Protein AF-0000000080761855 (afdb_homodimer)

Nearest PDB structures (foldseek):
  1qw2-assembly1_A  TM=8.784E-01  e=1.234E-08  Thermoplasma acidophilum
  4nlg-assembly1_A  TM=8.828E-01  e=1.316E+00  Sulfolobus acidocaldarius
  4f4x-assembly1_A  TM=8.772E-01  e=1.722E+00  Sulfolobus acidocaldarius DSM 639
  4z7r-assembly1_B  TM=6.201E-01  e=3.859E+00  Methylorubrum extorquens AM1
  6qrq-assembly1_A  TM=2.104E-01  e=7.558E+00  Thermotoga maritima

Foldseek 3Di:
DVVVVCVVPVLDDDLVQFDWDWDDDVAIWTWTAAPQAIETEPVDDLVVCQVVVGWYFYFYDDRGPVVQQAGFTQDTHPNVVVQPDDTRDGSVVSSSSRD/DVVVVCVVPVLFDDLVQFDWDWDDDVAIWTWTAAPQAIETEPVDDLVVCQVVVGWYFYFYDDRGPVVQQAGFTPDTHPNVVVQPDDTGDGSVVSSSSRD

pLDDT: mean 92.61, std 15.91, range [43.72, 99.0]

InterPro domains:
  IPR014931 Protein of unknown function DUF1805 [PF08827] (40-96)
  IPR036493 Hypothetical protein YunC superfamily [G3DSA:3.30.1980.10] (3-98)
  IPR036493 Hypothetical protein YunC superfamily [SSF102891] (15-96)

Secondary structure (DSSP, 8-state):
-HHHHHHHHS----GGGSEEEEE-SSS-EEEEE-SS-EEE-TTB-HHHHHHTT--EEE--S-SSHHHHHHSBPSEE-HHHHHTT--TTSBHHHHHHHH-/-HHHHHHHHS----GGGSEEEEE-SSS-EEEEE-SS-EEE-TTB-HHHHHHTT--EEE--S-SSHHHHHHSBPSEE-HHHHHTT--TTSBHHHHHHHH-

Organism: Bordetella avium (strain 197N) (NCBI:txid360910)

Radius of gyration: 19.12 Å; Cα contacts (8 Å, |Δi|>4): 423; chains: 2; bounding box: 27×81×35 Å

Structure (mmCIF, N/CA/C/O backbone):
data_AF-0000000080761855-model_v1
#
loop_
_entity.id
_entity.type
_entity.pdbx_description
1 polymer 'Conserved hypotheticalprotein'
#
loop_
_atom_site.group_PDB
_atom_site.id
_atom_site.type_symbol
_atom_site.label_atom_id
_atom_site.label_alt_id
_atom_site.label_comp_id
_atom_site.label_asym_id
_atom_site.label_entity_id
_atom_site.label_seq_id
_atom_site.pdbx_PDB_ins_code
_atom_site.Cartn_x
_atom_site.Cartn_y
_atom_site.Cartn_z
_atom_site.occupancy
_atom_site.B_iso_or_equiv
_atom_site.auth_seq_id
_atom_site.auth_comp_id
_atom_site.auth_asym_id
_atom_site.auth_atom_id
_atom_site.pdbx_PDB_model_num
ATOM 1 N N . MET A 1 1 ? -2.188 42.562 6.254 1 49.06 1 MET A N 1
ATOM 2 C CA . MET A 1 1 ? -1.294 42.125 7.328 1 49.06 1 MET A CA 1
ATOM 3 C C . MET A 1 1 ? -1.761 40.812 7.934 1 49.06 1 MET A C 1
ATOM 5 O O . MET A 1 1 ? -0.952 40.062 8.453 1 49.06 1 MET A O 1
ATOM 9 N N . SER A 1 2 ? -3.15 40.719 8.078 1 51.22 2 SER A N 1
ATOM 10 C CA . SER A 1 2 ? -3.801 39.594 8.719 1 51.22 2 SER A CA 1
ATOM 11 C C . SER A 1 2 ? -3.574 38.281 7.93 1 51.22 2 SER A C 1
ATOM 13 O O . SER A 1 2 ? -3.482 37.219 8.508 1 51.22 2 SER A O 1
ATOM 15 N N . ASP A 1 3 ? -3.672 38.344 6.707 1 48.16 3 ASP A N 1
ATOM 16 C CA . ASP A 1 3 ? -3.514 37.156 5.879 1 48.16 3 ASP A CA 1
ATOM 17 C C . ASP A 1 3 ? -2.078 36.625 5.934 1 48.16 3 ASP A C 1
ATOM 19 O O . ASP A 1 3 ? -1.846 35.438 5.836 1 48.16 3 ASP A O 1
ATOM 23 N N . LEU A 1 4 ? -1.074 37.5 5.996 1 46.69 4 LEU A N 1
ATOM 24 C CA . LEU A 1 4 ? 0.329 37.125 6.074 1 46.69 4 LEU A CA 1
ATOM 25 C C . LEU A 1 4 ? 0.619 36.375 7.375 1 46.69 4 LEU A C 1
ATOM 27 O O . LEU A 1 4 ? 1.362 35.406 7.387 1 46.69 4 LEU A O 1
ATOM 31 N N . PHE A 1 5 ? 0.196 36.875 8.484 1 44.94 5 PHE A N 1
ATOM 32 C CA . PHE A 1 5 ? 0.406 36.219 9.766 1 44.94 5 PHE A CA 1
ATOM 33 C C . PHE A 1 5 ? -0.272 34.844 9.766 1 44.94 5 PHE A C 1
ATOM 35 O O . PHE A 1 5 ? 0.287 33.875 10.281 1 44.94 5 PHE A O 1
ATOM 42 N N . PHE A 1 6 ? -1.523 34.75 9.375 1 45.06 6 PHE A N 1
ATOM 43 C CA . PHE A 1 6 ? -2.17 33.438 9.227 1 45.06 6 PHE A CA 1
ATOM 44 C C . PHE A 1 6 ? -1.337 32.531 8.336 1 45.06 6 PHE A C 1
ATOM 46 O O . PHE A 1 6 ? -1.267 31.312 8.578 1 45.06 6 PHE A O 1
ATOM 53 N N . THR A 1 7 ? -0.78 32.969 7.297 1 47.72 7 THR A N 1
ATOM 54 C CA . THR A 1 7 ? 0.15 32.219 6.465 1 47.72 7 THR A CA 1
ATOM 55 C C . THR A 1 7 ? 1.402 31.859 7.254 1 47.72 7 THR A C 1
ATOM 57 O O . THR A 1 7 ? 1.975 30.781 7.055 1 47.72 7 THR A O 1
ATOM 60 N N . TRP A 1 8 ? 1.908 32.688 8.031 1 43.72 8 TRP A N 1
ATOM 61 C CA . TRP A 1 8 ? 3.156 32.5 8.758 1 43.72 8 TRP A CA 1
ATOM 62 C C . TRP A 1 8 ? 3.025 31.328 9.742 1 43.72 8 TRP A C 1
ATOM 64 O O . TRP A 1 8 ? 3.906 30.469 9.82 1 43.72 8 TRP A O 1
ATOM 74 N N . ILE A 1 9 ? 2.133 31.406 10.758 1 45.31 9 ILE A N 1
ATOM 75 C CA . ILE A 1 9 ? 2.02 30.391 11.797 1 45.31 9 ILE A CA 1
ATOM 76 C C . ILE A 1 9 ? 1.356 29.141 11.227 1 45.31 9 ILE A C 1
ATOM 78 O O . ILE A 1 9 ? 1.146 28.156 11.938 1 45.31 9 ILE A O 1
ATOM 82 N N . THR A 1 10 ? 0.676 29.297 10.031 1 50.69 10 THR A N 1
ATOM 83 C CA . THR A 1 10 ? 0.058 28.094 9.469 1 50.69 10 THR A CA 1
ATOM 84 C C . THR A 1 10 ? 1.098 27 9.258 1 50.69 10 THR A C 1
ATOM 86 O O . THR A 1 10 ? 2.111 27.219 8.586 1 50.69 10 THR A O 1
ATOM 89 N N . MET A 1 11 ? 1.402 26.297 10.203 1 55.97 11 MET A N 1
ATOM 90 C CA . MET A 1 11 ? 2.223 25.109 10.008 1 55.97 11 MET A CA 1
ATOM 91 C C . MET A 1 11 ? 2.158 24.625 8.562 1 55.97 11 MET A C 1
ATOM 93 O O . MET A 1 11 ? 1.135 24.109 8.117 1 55.97 11 MET A O 1
ATOM 97 N N . THR A 1 12 ? 2.934 25.375 7.816 1 77 12 THR A N 1
ATOM 98 C CA . THR A 1 12 ? 2.955 25.078 6.387 1 77 12 THR A CA 1
ATOM 99 C C . THR A 1 12 ? 3.516 23.672 6.137 1 77 12 THR A C 1
ATOM 101 O O . THR A 1 12 ? 4.672 23.391 6.453 1 77 12 THR A O 1
ATOM 104 N N . VAL A 1 13 ? 2.693 22.781 5.941 1 88.44 13 VAL A N 1
ATOM 105 C CA . VAL A 1 13 ? 3.084 21.453 5.523 1 88.44 13 VAL A CA 1
ATOM 106 C C . VAL A 1 13 ? 3.74 21.5 4.145 1 88.44 13 VAL A C 1
ATOM 108 O O . VAL A 1 13 ? 3.18 22.078 3.207 1 88.44 13 VAL A O 1
ATOM 111 N N . THR A 1 14 ? 5.059 21.188 4.145 1 93.81 14 THR A N 1
ATOM 112 C CA . THR A 1 14 ? 5.723 21.016 2.854 1 93.81 14 THR A CA 1
ATOM 113 C C . THR A 1 14 ? 5.992 19.547 2.566 1 93.81 14 THR A C 1
ATOM 115 O O . THR A 1 14 ? 6.297 18.781 3.48 1 93.81 14 THR A O 1
ATOM 118 N N . LEU A 1 15 ? 5.922 19.172 1.367 1 97 15 LEU A N 1
ATOM 119 C CA . LEU A 1 15 ? 6.109 17.781 0.973 1 97 15 LEU A CA 1
ATOM 120 C C . LEU A 1 15 ? 7.523 17.312 1.302 1 97 15 LEU A C 1
ATOM 122 O O . LEU A 1 15 ? 7.742 16.125 1.557 1 97 15 LEU A O 1
ATOM 126 N N . LYS A 1 16 ? 8.422 18.234 1.479 1 95.38 16 LYS A N 1
ATOM 127 C CA . LYS A 1 16 ? 9.828 17.922 1.695 1 95.38 16 LYS A CA 1
ATOM 128 C C . LYS A 1 16 ? 10.055 17.344 3.092 1 95.38 16 LYS A C 1
ATOM 130 O O . LYS A 1 16 ? 11.062 16.672 3.338 1 95.38 16 LYS A O 1
ATOM 135 N N . ASP A 1 17 ? 9.102 17.578 3.938 1 96.19 17 ASP A N 1
ATOM 136 C CA . ASP A 1 17 ? 9.227 17.125 5.316 1 96.19 17 ASP A CA 1
ATOM 137 C C . ASP A 1 17 ? 8.836 15.648 5.441 1 96.19 17 ASP A C 1
ATOM 139 O O . ASP A 1 17 ? 8.977 15.047 6.508 1 96.19 17 ASP A O 1
ATOM 143 N N . PHE A 1 18 ? 8.391 15.031 4.336 1 98.44 18 PHE A N 1
ATOM 144 C CA . PHE A 1 18 ? 7.867 13.664 4.348 1 98.44 18 PHE A CA 1
ATOM 145 C C . PHE A 1 18 ? 8.602 12.797 3.336 1 98.44 18 PHE A C 1
ATOM 147 O O . PHE A 1 18 ? 9 13.273 2.27 1 98.44 18 PHE A O 1
ATOM 154 N N . GLU A 1 19 ? 8.805 11.562 3.713 1 98.69 19 GLU A N 1
ATOM 155 C CA . GLU A 1 19 ? 9.203 10.602 2.688 1 98.69 19 GLU A CA 1
ATOM 156 C C . GLU A 1 19 ? 8.102 10.43 1.639 1 98.69 19 GLU A C 1
ATOM 158 O O . GLU A 1 19 ? 6.957 10.141 1.976 1 98.69 19 GLU A O 1
ATOM 163 N N . GLN A 1 20 ? 8.461 10.641 0.408 1 98.88 20 GLN A N 1
ATOM 164 C CA . GLN A 1 20 ? 7.512 10.531 -0.697 1 98.88 20 GLN A CA 1
ATOM 165 C C . GLN A 1 20 ? 7.688 9.203 -1.435 1 98.88 20 GLN A C 1
ATOM 167 O O . GLN A 1 20 ? 8.75 8.938 -1.998 1 98.88 20 GLN A O 1
ATOM 172 N N . ILE A 1 21 ? 6.641 8.422 -1.37 1 98.94 21 ILE A N 1
ATOM 173 C CA . ILE A 1 21 ? 6.648 7.129 -2.041 1 98.94 21 ILE A CA 1
ATOM 174 C C . ILE A 1 21 ? 5.668 7.145 -3.211 1 98.94 21 ILE A C 1
ATOM 176 O O . ILE A 1 21 ? 4.52 7.57 -3.059 1 98.94 21 ILE A O 1
ATOM 180 N N . ARG A 1 22 ? 6.164 6.715 -4.398 1 98.88 22 ARG A N 1
ATOM 181 C CA . ARG A 1 22 ? 5.344 6.637 -5.602 1 98.88 22 ARG A CA 1
ATOM 182 C C . ARG A 1 22 ? 5.711 5.414 -6.438 1 98.88 22 ARG A C 1
ATOM 184 O O . ARG A 1 22 ? 6.891 5.152 -6.672 1 98.88 22 ARG A O 1
ATOM 191 N N . HIS A 1 23 ? 4.797 4.672 -6.781 1 98.94 23 HIS A N 1
ATOM 192 C CA . HIS A 1 23 ? 4.938 3.598 -7.758 1 98.94 23 HIS A CA 1
ATOM 193 C C . HIS A 1 23 ? 3.826 3.652 -8.805 1 98.94 23 HIS A C 1
ATOM 195 O O . HIS A 1 23 ? 2.67 3.922 -8.469 1 98.94 23 HIS A O 1
ATOM 201 N N . GLU A 1 24 ? 4.184 3.355 -10.031 1 98.75 24 GLU A N 1
ATOM 202 C CA . GLU A 1 24 ? 3.201 3.4 -11.109 1 98.75 24 GLU A CA 1
ATOM 203 C C . GLU A 1 24 ? 2.42 2.094 -11.195 1 98.75 24 GLU A C 1
ATOM 205 O O . GLU A 1 24 ? 2.996 1.035 -11.461 1 98.75 24 GLU A O 1
ATOM 210 N N . LEU A 1 25 ? 1.146 2.146 -10.977 1 98.62 25 LEU A N 1
ATOM 211 C CA . LEU A 1 25 ? 0.139 1.131 -11.266 1 98.62 25 LEU A CA 1
ATOM 212 C C . LEU A 1 25 ? -0.896 1.656 -12.258 1 98.62 25 LEU A C 1
ATOM 214 O O . LEU A 1 25 ? -0.573 2.473 -13.125 1 98.62 25 LEU A O 1
ATOM 218 N N . ALA A 1 26 ? -2.088 1.111 -12.25 1 98.56 26 ALA A N 1
ATOM 219 C CA . ALA A 1 26 ? -3.098 1.721 -13.117 1 98.56 26 ALA A CA 1
ATOM 220 C C . ALA A 1 26 ? -3.355 3.172 -12.719 1 98.56 26 ALA A C 1
ATOM 222 O O . ALA A 1 26 ? -3.582 4.027 -13.578 1 98.56 26 ALA A O 1
ATOM 223 N N . ARG A 1 27 ? -3.381 3.406 -11.414 1 98.5 27 ARG A N 1
ATOM 224 C CA . ARG A 1 27 ? -3.207 4.707 -10.773 1 98.5 27 ARG A CA 1
ATOM 225 C C . ARG A 1 27 ? -1.986 4.707 -9.859 1 98.5 27 ARG A C 1
ATOM 227 O O . ARG A 1 27 ? -1.562 3.654 -9.383 1 98.5 27 ARG A O 1
ATOM 234 N N . PRO A 1 28 ? -1.449 5.852 -9.68 1 98.88 28 PRO A N 1
ATOM 235 C CA . PRO A 1 28 ? -0.225 5.797 -8.875 1 98.88 28 PRO A CA 1
ATOM 236 C C . PRO A 1 28 ? -0.49 5.418 -7.422 1 98.88 28 PRO A C 1
ATOM 238 O O . PRO A 1 28 ? -1.476 5.867 -6.832 1 98.88 28 PRO A O 1
ATOM 241 N N . LEU A 1 29 ? 0.348 4.504 -6.891 1 98.94 29 LEU A N 1
ATOM 242 C CA . LEU A 1 29 ? 0.45 4.254 -5.457 1 98.94 29 LEU A CA 1
ATOM 243 C C . LEU A 1 29 ? 1.238 5.363 -4.77 1 98.94 29 LEU A C 1
ATOM 245 O O . LEU A 1 29 ? 2.398 5.609 -5.105 1 98.94 29 LEU A O 1
ATOM 249 N N . LEU A 1 30 ? 0.629 6.008 -3.748 1 98.94 30 LEU A N 1
ATOM 250 C CA . LEU A 1 30 ? 1.23 7.188 -3.137 1 98.94 30 LEU A CA 1
ATOM 251 C C . LEU A 1 30 ? 1.18 7.098 -1.616 1 98.94 30 LEU A C 1
ATOM 253 O O . LEU A 1 30 ? 0.151 6.727 -1.046 1 98.94 30 LEU A O 1
ATOM 257 N N . LEU A 1 31 ? 2.252 7.422 -0.98 1 98.94 31 LEU A N 1
ATOM 258 C CA . LEU A 1 31 ? 2.318 7.656 0.458 1 98.94 31 LEU A CA 1
ATOM 259 C C . LEU A 1 31 ? 3.135 8.906 0.767 1 98.94 31 LEU A C 1
ATOM 261 O O . LEU A 1 31 ? 4.094 9.219 0.057 1 98.94 31 LEU A O 1
ATOM 265 N N . LEU A 1 32 ? 2.709 9.57 1.697 1 98.94 32 LEU A N 1
ATOM 266 C CA . LEU A 1 32 ? 3.521 10.539 2.426 1 98.94 32 LEU A CA 1
ATOM 267 C C . LEU A 1 32 ? 3.74 10.086 3.867 1 98.94 32 LEU A C 1
ATOM 269 O O . LEU A 1 32 ? 2.799 10.055 4.66 1 98.94 32 LEU A O 1
ATOM 273 N N . LYS A 1 33 ? 4.965 9.758 4.172 1 98.88 33 LYS A N 1
ATOM 274 C CA . LYS A 1 33 ? 5.293 9.211 5.484 1 98.88 33 LYS A CA 1
ATOM 275 C C . LYS A 1 33 ? 6.023 10.234 6.348 1 98.88 33 LYS A C 1
ATOM 277 O O . LYS A 1 33 ? 7.109 10.695 5.984 1 98.88 33 LYS A O 1
ATOM 282 N N . GLY A 1 34 ? 5.465 10.547 7.395 1 98.62 34 GLY A N 1
ATOM 283 C CA . GLY A 1 34 ? 6.086 11.383 8.406 1 98.62 34 GLY A CA 1
ATOM 284 C C . GLY A 1 34 ? 6.523 10.617 9.641 1 98.62 34 GLY A C 1
ATOM 285 O O . GLY A 1 34 ? 6.355 9.391 9.703 1 98.62 34 GLY A O 1
ATOM 286 N N . SER A 1 35 ? 7.035 11.289 10.641 1 97.69 35 SER A N 1
ATOM 287 C CA . SER A 1 35 ? 7.551 10.672 11.859 1 97.69 35 SER A CA 1
ATOM 288 C C . SER A 1 35 ? 6.418 10.203 12.758 1 97.69 35 SER A C 1
ATOM 290 O O . SER A 1 35 ? 6.598 9.273 13.555 1 97.69 35 SER A O 1
ATOM 292 N N . ARG A 1 36 ? 5.188 10.734 12.5 1 98.12 36 ARG A N 1
ATOM 293 C CA . ARG A 1 36 ? 4.113 10.453 13.453 1 98.12 36 ARG A CA 1
ATOM 294 C C . ARG A 1 36 ? 2.939 9.766 12.758 1 98.12 36 ARG A C 1
ATOM 296 O O . ARG A 1 36 ? 1.891 9.547 13.367 1 98.12 36 ARG A O 1
ATOM 303 N N . GLY A 1 37 ? 3.062 9.602 11.414 1 98.81 37 GLY A N 1
ATOM 304 C CA . GLY A 1 37 ? 1.96 8.969 10.703 1 98.81 37 GLY A CA 1
ATOM 305 C C . GLY A 1 37 ? 2.143 8.969 9.195 1 98.81 37 GLY A C 1
ATOM 306 O O . GLY A 1 37 ? 3.174 9.414 8.695 1 98.81 37 GLY A O 1
ATOM 307 N N . ILE A 1 38 ? 1.134 8.438 8.547 1 98.94 38 ILE A N 1
ATOM 308 C CA . ILE A 1 38 ? 1.223 8.234 7.109 1 98.94 38 ILE A CA 1
ATOM 309 C C . ILE A 1 38 ? -0.053 8.734 6.438 1 98.94 38 ILE A C 1
ATOM 311 O O . ILE A 1 38 ? -1.16 8.383 6.852 1 98.94 38 ILE A O 1
ATOM 315 N N . LEU A 1 39 ? 0.095 9.547 5.512 1 99 39 LEU A N 1
ATOM 316 C CA . LEU A 1 39 ? -0.979 9.836 4.566 1 99 39 LEU A CA 1
ATOM 317 C C . LEU A 1 39 ? -0.866 8.945 3.334 1 99 39 LEU A C 1
ATOM 319 O O . LEU A 1 39 ? 0.14 8.984 2.623 1 99 39 LEU A O 1
ATOM 323 N N . ALA A 1 40 ? -1.879 8.156 3.051 1 99 40 ALA A N 1
ATOM 324 C CA . ALA A 1 40 ? -1.803 7.152 1.989 1 99 40 ALA A CA 1
ATOM 325 C C . ALA A 1 40 ? -2.947 7.324 0.994 1 99 40 ALA A C 1
ATOM 327 O O . ALA A 1 40 ? -3.998 7.871 1.334 1 99 40 ALA A O 1
ATOM 328 N N . CYS A 1 41 ? -2.748 6.887 -0.098 1 98.94 41 CYS A N 1
ATOM 329 C CA . CYS A 1 41 ? -3.799 6.902 -1.108 1 98.94 41 CYS A CA 1
ATOM 330 C C . CYS A 1 41 ? -4.746 5.723 -0.93 1 98.94 41 CYS A C 1
ATOM 332 O O . CYS A 1 41 ? -4.602 4.941 0.011 1 98.94 41 CYS A O 1
ATOM 334 N N . GLY A 1 42 ? -5.582 5.551 -1.905 1 98.75 42 GLY A N 1
ATOM 335 C CA . GLY A 1 42 ? -6.684 4.605 -1.814 1 98.75 42 GLY A CA 1
ATOM 336 C C . GLY A 1 42 ? -6.246 3.162 -1.991 1 98.75 42 GLY A C 1
ATOM 337 O O . GLY A 1 42 ? -6.996 2.236 -1.678 1 98.75 42 GLY A O 1
ATOM 338 N N . TYR A 1 43 ? -5.027 2.895 -2.471 1 98.94 43 TYR A N 1
ATOM 339 C CA . TYR A 1 43 ? -4.543 1.522 -2.572 1 98.94 43 TYR A CA 1
ATOM 340 C C . TYR A 1 43 ? -4.355 0.907 -1.19 1 98.94 43 TYR A C 1
ATOM 342 O O . TYR A 1 43 ? -4.309 -0.318 -1.052 1 98.94 43 TYR A O 1
ATOM 350 N N . LEU A 1 44 ? -4.164 1.743 -0.209 1 98.88 44 LEU A N 1
ATOM 351 C CA . LEU A 1 44 ? -3.854 1.212 1.113 1 98.88 44 LEU A CA 1
ATOM 352 C C . LEU A 1 44 ? -5.129 0.969 1.914 1 98.88 44 LEU A C 1
ATOM 354 O O . LEU A 1 44 ? -6.145 1.636 1.691 1 98.88 44 LEU A O 1
ATOM 358 N N . ASN A 1 45 ? -5.039 0.049 2.742 1 98.06 45 ASN A N 1
ATOM 359 C CA . ASN A 1 45 ? -6.109 -0.418 3.615 1 98.06 45 ASN A CA 1
ATOM 360 C C . ASN A 1 45 ? -5.938 0.105 5.039 1 98.06 45 ASN A C 1
ATOM 362 O O . ASN A 1 45 ? -5.043 -0.334 5.762 1 98.06 45 ASN A O 1
ATOM 366 N N . VAL A 1 46 ? -6.871 0.928 5.504 1 98.88 46 VAL A N 1
ATOM 367 C CA . VAL A 1 46 ? -6.77 1.52 6.832 1 98.88 46 VAL A CA 1
ATOM 368 C C . VAL A 1 46 ? -6.781 0.418 7.891 1 98.88 46 VAL A C 1
ATOM 370 O O . VAL A 1 46 ? -6.164 0.56 8.953 1 98.88 46 VAL A O 1
ATOM 373 N N . ALA A 1 47 ? -7.43 -0.668 7.594 1 98.56 47 ALA A N 1
ATOM 374 C CA . ALA A 1 47 ? -7.551 -1.766 8.555 1 98.56 47 ALA A CA 1
ATOM 375 C C . ALA A 1 47 ? -6.176 -2.312 8.93 1 98.56 47 ALA A C 1
ATOM 377 O O . ALA A 1 47 ? -5.961 -2.734 10.07 1 98.56 47 ALA A O 1
ATOM 378 N N . THR A 1 48 ? -5.27 -2.328 8.016 1 98.62 48 THR A N 1
ATOM 379 C CA . THR A 1 48 ? -3.936 -2.836 8.32 1 98.62 48 THR A CA 1
ATOM 380 C C . THR A 1 48 ? -3.199 -1.882 9.258 1 98.62 48 THR A C 1
ATOM 382 O O . THR A 1 48 ? -2.504 -2.32 10.18 1 98.62 48 THR A O 1
ATOM 385 N N . PHE A 1 49 ? -3.365 -0.612 9.078 1 98.88 49 PHE A N 1
ATOM 386 C CA . PHE A 1 49 ? -2.748 0.359 9.969 1 98.88 49 PHE A CA 1
ATOM 387 C C . PHE A 1 49 ? -3.3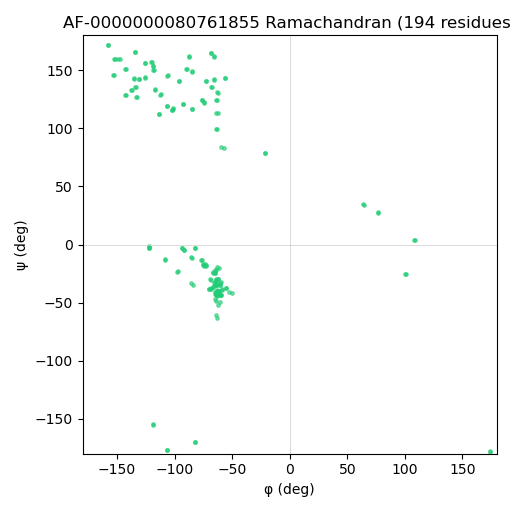01 0.218 11.383 1 98.88 49 PHE A C 1
ATOM 389 O O . PHE A 1 49 ? -2.582 0.442 12.359 1 98.88 49 PHE A O 1
ATOM 396 N N . ASP A 1 50 ? -4.605 -0.127 11.469 1 98.88 50 ASP A N 1
ATOM 397 C CA . ASP A 1 50 ? -5.191 -0.394 12.781 1 98.88 50 ASP A CA 1
ATOM 398 C C . ASP A 1 50 ? -4.551 -1.619 13.43 1 98.88 50 ASP A C 1
ATOM 400 O O . ASP A 1 50 ? -4.242 -1.604 14.625 1 98.88 50 ASP A O 1
ATOM 404 N N . LYS A 1 51 ? -4.336 -2.566 12.625 1 98.62 51 LYS A N 1
ATOM 405 C CA . LYS A 1 51 ? -3.719 -3.785 13.148 1 98.62 51 LYS A CA 1
ATOM 406 C C . LYS A 1 51 ? -2.299 -3.516 13.641 1 98.62 51 LYS A C 1
ATOM 408 O O . LYS A 1 51 ? -1.857 -4.105 14.633 1 98.62 51 LYS A O 1
ATOM 413 N N . THR A 1 52 ? -1.603 -2.611 12.961 1 98.56 52 THR A N 1
ATOM 414 C CA . THR A 1 52 ? -0.208 -2.338 13.297 1 98.56 52 THR A CA 1
ATOM 415 C C . THR A 1 52 ? -0.103 -1.166 14.266 1 98.56 52 THR A C 1
ATOM 417 O O . THR A 1 52 ? 1 -0.723 14.594 1 98.56 52 THR A O 1
ATOM 420 N N . ALA A 1 53 ? -1.186 -0.525 14.625 1 98.69 53 ALA A N 1
ATOM 421 C CA . ALA A 1 53 ? -1.273 0.596 15.562 1 98.69 53 ALA A CA 1
ATOM 422 C C . ALA A 1 53 ? -0.532 1.816 15.023 1 98.69 53 ALA A C 1
ATOM 424 O O . ALA A 1 53 ? 0.091 2.559 15.781 1 98.69 53 ALA A O 1
ATOM 425 N N . GLU A 1 54 ? -0.572 1.96 13.734 1 98.94 54 GLU A N 1
ATOM 426 C CA . GLU A 1 54 ? 0.032 3.129 13.102 1 98.94 54 GLU A CA 1
ATOM 427 C C . GLU A 1 54 ? -1.008 4.219 12.844 1 98.94 54 GLU A C 1
ATOM 429 O O . GLU A 1 54 ? -2.141 3.924 12.461 1 98.94 54 GLU A O 1
ATOM 434 N N . ALA A 1 55 ? -0.634 5.422 13.055 1 98.94 55 ALA A N 1
ATOM 435 C CA . ALA A 1 55 ? -1.476 6.547 12.648 1 98.94 55 ALA A CA 1
ATOM 436 C C . ALA A 1 55 ? -1.437 6.738 11.141 1 98.94 55 ALA A C 1
ATOM 438 O O . ALA A 1 55 ? -0.361 6.891 10.555 1 98.94 55 ALA A O 1
ATOM 439 N N . ALA A 1 56 ? -2.559 6.688 10.531 1 98.94 56 ALA A N 1
ATOM 440 C CA . ALA A 1 56 ? -2.625 6.84 9.086 1 98.94 56 ALA A CA 1
ATOM 441 C C . ALA A 1 56 ? -3.973 7.414 8.656 1 98.94 56 ALA A C 1
ATOM 443 O O . ALA A 1 56 ? -4.957 7.312 9.383 1 98.94 56 ALA A O 1
ATOM 444 N N . ALA A 1 57 ? -4.012 7.949 7.531 1 98.94 57 ALA A N 1
ATOM 445 C CA . ALA A 1 57 ? -5.219 8.461 6.891 1 98.94 57 ALA A CA 1
ATOM 446 C C . ALA A 1 57 ? -5.199 8.195 5.387 1 98.94 57 ALA A C 1
ATOM 448 O O . ALA A 1 57 ? -4.133 8.133 4.773 1 98.94 57 ALA A O 1
ATOM 449 N N . ILE A 1 58 ? -6.387 8.055 4.824 1 99 58 ILE A N 1
ATOM 450 C CA . ILE A 1 58 ? -6.508 7.664 3.422 1 99 58 ILE A CA 1
ATOM 451 C C . ILE A 1 58 ? -7.184 8.781 2.631 1 99 58 ILE A C 1
ATOM 453 O O . ILE A 1 58 ? -8.188 9.344 3.072 1 99 58 ILE A O 1
ATOM 457 N N . VAL A 1 59 ? -6.68 9.117 1.582 1 98.94 59 VAL A N 1
ATOM 458 C CA . VAL A 1 59 ? -7.332 9.961 0.585 1 98.94 59 VAL A CA 1
ATOM 459 C C . VAL A 1 59 ? -7.457 9.195 -0.732 1 98.94 59 VAL A C 1
ATOM 461 O O . VAL A 1 59 ? -6.703 8.258 -0.987 1 98.94 59 VAL A O 1
ATOM 464 N N . THR A 1 60 ? -8.422 9.602 -1.582 1 98.75 60 THR A N 1
ATOM 465 C CA . THR A 1 60 ? -8.641 8.961 -2.873 1 98.75 60 THR A CA 1
ATOM 466 C C . THR A 1 60 ? -8.812 10 -3.975 1 98.75 60 THR A C 1
ATOM 468 O O . THR A 1 60 ? -8.93 11.195 -3.693 1 98.75 60 THR A O 1
ATOM 471 N N . GLY A 1 61 ? -8.719 9.555 -5.16 1 98.19 61 GLY A N 1
ATOM 472 C CA . GLY A 1 61 ? -8.938 10.445 -6.293 1 98.19 61 GLY A CA 1
ATOM 473 C C . GLY A 1 61 ? -7.77 11.367 -6.57 1 98.19 61 GLY A C 1
ATOM 474 O O . GLY A 1 61 ? -7.953 12.484 -7.047 1 98.19 61 GLY A O 1
ATOM 475 N N . VAL A 1 62 ? -6.613 10.93 -6.207 1 98.81 62 VAL A N 1
ATOM 476 C CA . VAL A 1 62 ? -5.43 11.766 -6.359 1 98.81 62 VAL A CA 1
ATOM 477 C C . VAL A 1 62 ? -4.441 11.094 -7.312 1 98.81 62 VAL A C 1
ATOM 479 O O . VAL A 1 62 ? -4.359 9.867 -7.367 1 98.81 62 VAL A O 1
ATOM 482 N N . VAL A 1 63 ? -3.658 11.953 -8.031 1 98.5 63 VAL A N 1
ATOM 483 C CA . VAL A 1 63 ? -2.734 11.367 -9 1 98.5 63 VAL A CA 1
ATOM 484 C C . VAL A 1 63 ? -1.307 11.797 -8.68 1 98.5 63 VAL A C 1
ATOM 486 O O . VAL A 1 63 ? -0.364 11.422 -9.375 1 98.5 63 VAL A O 1
ATOM 489 N N . ASP A 1 64 ? -1.151 12.594 -7.664 1 98.69 64 ASP A N 1
ATOM 490 C CA . ASP A 1 64 ? 0.188 12.953 -7.203 1 98.69 64 ASP A CA 1
ATOM 491 C C . ASP A 1 64 ? 0.164 13.422 -5.754 1 98.69 64 ASP A C 1
ATOM 493 O O . ASP A 1 64 ? -0.905 13.555 -5.152 1 98.69 64 ASP A O 1
ATOM 497 N N . HIS A 1 65 ? 1.373 13.617 -5.133 1 98.88 65 HIS A N 1
ATOM 498 C CA . HIS A 1 65 ? 1.489 13.969 -3.723 1 98.88 65 HIS A CA 1
ATOM 499 C C . HIS A 1 65 ? 0.875 15.336 -3.439 1 98.88 65 HIS A C 1
ATOM 501 O O . HIS A 1 65 ? 0.325 15.562 -2.359 1 98.88 65 HIS A O 1
ATOM 507 N N . GLU A 1 66 ? 0.926 16.266 -4.367 1 98.31 66 GLU A N 1
ATOM 508 C CA . GLU A 1 66 ? 0.338 17.594 -4.168 1 98.31 66 GLU A CA 1
ATOM 509 C C . GLU A 1 66 ? -1.178 17.5 -4.02 1 98.31 66 GLU A C 1
ATOM 511 O O . GLU A 1 66 ? -1.757 18.141 -3.139 1 98.31 66 GLU A O 1
ATOM 516 N N . GLN A 1 67 ? -1.793 16.719 -4.816 1 98.75 67 GLN A N 1
ATOM 517 C CA . GLN A 1 67 ? -3.242 16.562 -4.762 1 98.75 67 GLN A CA 1
ATOM 518 C C . GLN A 1 67 ? -3.676 15.922 -3.449 1 98.75 67 GLN A C 1
ATOM 520 O O . GLN A 1 67 ? -4.797 16.141 -2.986 1 98.75 67 GLN A O 1
ATOM 525 N N . MET A 1 68 ? -2.762 15.18 -2.838 1 98.88 68 MET A N 1
ATOM 526 C CA . MET A 1 68 ? -3.088 14.555 -1.56 1 98.88 68 MET A CA 1
ATOM 527 C C . MET A 1 68 ? -3.344 15.609 -0.488 1 98.88 68 MET A C 1
ATOM 529 O O . MET A 1 68 ? -4.137 15.391 0.429 1 98.88 68 MET A O 1
ATOM 533 N N . LEU A 1 69 ? -2.684 16.75 -0.608 1 98.19 69 LEU A N 1
ATOM 534 C CA . LEU A 1 69 ? -2.766 17.797 0.408 1 98.19 69 LEU A CA 1
ATOM 535 C C . LEU A 1 69 ? -4.176 18.359 0.488 1 98.19 69 LEU A C 1
ATOM 537 O O . LEU A 1 69 ? -4.672 18.656 1.579 1 98.19 69 LEU A O 1
ATOM 541 N N . ALA A 1 70 ? -4.84 18.375 -0.619 1 97.88 70 ALA A N 1
ATOM 542 C CA . ALA A 1 70 ? -6.129 19.062 -0.686 1 97.88 70 ALA A CA 1
ATOM 543 C C . ALA A 1 70 ? -7.281 18.062 -0.523 1 97.88 70 ALA A C 1
ATOM 545 O O . ALA A 1 70 ? -8.414 18.469 -0.232 1 97.88 70 ALA A O 1
ATOM 546 N N . ALA A 1 71 ? -7.047 16.797 -0.82 1 98.81 71 ALA A N 1
ATOM 547 C CA . ALA A 1 71 ? -8.094 15.773 -0.815 1 98.81 71 ALA A CA 1
ATOM 548 C C . ALA A 1 71 ? -8.625 15.547 0.597 1 98.81 71 ALA A C 1
ATOM 550 O O . ALA A 1 71 ? -7.863 15.578 1.566 1 98.81 71 ALA A O 1
ATOM 551 N N . PRO A 1 72 ? -9.906 15.328 0.731 1 98.94 72 PRO A N 1
ATOM 552 C CA . PRO A 1 72 ? -10.453 15 2.049 1 98.94 72 PRO A CA 1
ATOM 553 C C . PRO A 1 72 ? -10.094 13.586 2.502 1 98.94 72 PRO A C 1
ATOM 555 O O . PRO A 1 72 ? -10.055 12.664 1.683 1 98.94 72 PRO A O 1
ATOM 558 N N . LEU A 1 73 ? -9.781 13.406 3.799 1 98.94 73 LEU A N 1
ATOM 559 C CA . LEU A 1 73 ? -9.594 12.07 4.367 1 98.94 73 LEU A CA 1
ATOM 560 C C . LEU A 1 73 ? -10.883 11.258 4.273 1 98.94 73 LEU A C 1
ATOM 562 O O . LEU A 1 73 ? -11.945 11.727 4.688 1 98.94 73 LEU A O 1
ATOM 566 N N . ILE A 1 74 ? -10.82 10.062 3.789 1 98.94 74 ILE A N 1
ATOM 567 C CA . ILE A 1 74 ? -12.023 9.242 3.689 1 98.94 74 ILE A CA 1
ATOM 568 C C . ILE A 1 74 ? -11.969 8.125 4.727 1 98.94 74 ILE A C 1
ATOM 570 O O . ILE A 1 74 ? -12.977 7.449 4.977 1 98.94 74 ILE A O 1
ATOM 574 N N . ALA A 1 75 ? -10.852 7.879 5.352 1 98.94 75 ALA A N 1
ATOM 575 C CA . ALA A 1 75 ? -10.641 6.93 6.441 1 98.94 75 ALA A CA 1
ATOM 576 C C . ALA A 1 75 ? -9.461 7.352 7.316 1 98.94 75 ALA A C 1
ATOM 578 O O . ALA A 1 75 ? -8.516 7.98 6.836 1 98.94 75 ALA A O 1
ATOM 579 N N . VAL A 1 76 ? -9.555 7.09 8.547 1 98.94 76 VAL A N 1
ATOM 580 C CA . VAL A 1 76 ? -8.531 7.414 9.531 1 98.94 76 VAL A CA 1
ATOM 581 C C . VAL A 1 76 ? -8.352 6.238 10.492 1 98.94 76 VAL A C 1
ATOM 583 O O . VAL A 1 76 ? -9.336 5.641 10.945 1 98.94 76 VAL A O 1
ATOM 586 N N . SER A 1 77 ? -7.094 5.879 10.734 1 98.94 77 SER A N 1
ATOM 587 C CA . SER A 1 77 ? -6.852 4.773 11.656 1 98.94 77 SER A CA 1
ATOM 588 C C . SER A 1 77 ? -7.219 5.16 13.086 1 98.94 77 SER A C 1
ATOM 590 O O . SER A 1 77 ? -7.383 6.344 13.398 1 98.94 77 SER A O 1
ATOM 592 N N . GLN A 1 78 ? -7.332 4.191 13.93 1 98.94 78 GLN A N 1
ATOM 593 C CA . GLN A 1 78 ? -7.633 4.438 15.336 1 98.94 78 GLN A CA 1
ATOM 594 C C . GLN A 1 78 ? -6.562 5.316 15.984 1 98.94 78 GLN A C 1
ATOM 596 O O . GLN A 1 78 ? -6.883 6.266 16.703 1 98.94 78 GLN A O 1
ATOM 601 N N . ALA A 1 79 ? -5.316 5.043 15.703 1 98.94 79 ALA A N 1
ATOM 602 C CA . ALA A 1 79 ? -4.215 5.832 16.25 1 98.94 79 ALA A CA 1
ATOM 603 C C . ALA A 1 79 ? -4.281 7.277 15.773 1 98.94 79 ALA A C 1
ATOM 605 O O . ALA A 1 79 ? -4.008 8.203 16.531 1 98.94 79 ALA A O 1
ATOM 606 N N . 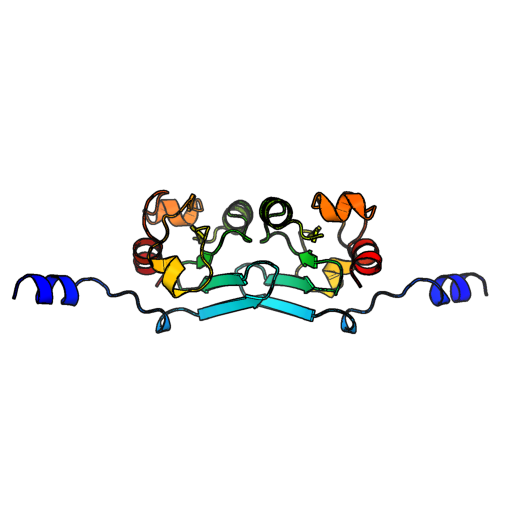ALA A 1 80 ? -4.617 7.473 14.531 1 98.94 80 ALA A N 1
ATOM 607 C CA . ALA A 1 80 ? -4.734 8.828 14 1 98.94 80 ALA A CA 1
ATOM 608 C C . ALA A 1 80 ? -5.918 9.562 14.625 1 98.94 80 ALA A C 1
ATOM 610 O O . ALA A 1 80 ? -5.844 10.766 14.867 1 98.94 80 ALA A O 1
ATOM 611 N N . GLN A 1 81 ? -7.031 8.836 14.859 1 98.94 81 GLN A N 1
ATOM 612 C CA . GLN A 1 81 ? -8.172 9.43 15.555 1 98.94 81 GLN A CA 1
ATOM 613 C C . GLN A 1 81 ? -7.777 9.922 16.938 1 98.94 81 GLN A C 1
ATOM 615 O O . GLN A 1 81 ? -8.203 11 17.359 1 98.94 81 GLN A O 1
ATOM 620 N N . ALA A 1 82 ? -6.953 9.148 17.547 1 98.81 82 ALA A N 1
ATOM 621 C CA . ALA A 1 82 ? -6.492 9.508 18.891 1 98.81 82 ALA A CA 1
ATOM 622 C C . ALA A 1 82 ? -5.676 10.797 18.859 1 98.81 82 ALA A C 1
ATOM 624 O O . ALA A 1 82 ? -5.578 11.5 19.875 1 98.81 82 ALA A O 1
ATOM 625 N N . LEU A 1 83 ? -5.152 11.102 17.672 1 98.75 83 LEU A N 1
ATOM 626 C CA . LEU A 1 83 ? -4.363 12.312 17.5 1 98.75 83 LEU A CA 1
ATOM 627 C C . LEU A 1 83 ? -5.246 13.477 17.047 1 98.75 83 LEU A C 1
ATOM 629 O O . LEU A 1 83 ? -4.746 14.57 16.766 1 98.75 83 LEU A O 1
ATOM 633 N N . GLY A 1 84 ? -6.508 13.156 16.812 1 98.62 84 GLY A N 1
ATOM 634 C CA . GLY A 1 84 ? -7.445 14.234 16.531 1 98.62 84 GLY A CA 1
ATOM 635 C C . GLY A 1 84 ? -7.883 14.266 15.078 1 98.62 84 GLY A C 1
ATOM 636 O O . GLY A 1 84 ? -8.594 15.188 14.664 1 98.62 84 GLY A O 1
ATOM 637 N N . LEU A 1 85 ? -7.477 13.359 14.328 1 98.88 85 LEU A N 1
ATOM 638 C CA . LEU A 1 85 ? -7.836 13.359 12.914 1 98.88 85 LEU A CA 1
ATOM 639 C C . LEU A 1 85 ? -9.188 12.695 12.695 1 98.88 85 LEU A C 1
ATOM 641 O O . LEU A 1 85 ? -9.547 11.758 13.406 1 98.88 85 LEU A O 1
ATOM 645 N N . ARG A 1 86 ? -9.953 13.141 11.688 1 98.81 86 ARG A N 1
ATOM 646 C CA . ARG A 1 86 ? -11.242 12.562 11.312 1 98.81 86 ARG A CA 1
ATOM 647 C C . ARG A 1 86 ? -11.484 12.68 9.812 1 98.81 86 ARG A C 1
ATOM 649 O O . ARG A 1 86 ? -10.906 13.547 9.148 1 98.81 86 ARG A O 1
ATOM 656 N N . THR A 1 87 ? -12.359 11.852 9.383 1 98.88 87 THR A N 1
ATOM 657 C CA . THR A 1 87 ? -12.766 11.938 7.98 1 98.88 87 THR A CA 1
ATOM 658 C C . THR A 1 87 ? -13.281 13.336 7.652 1 98.88 87 THR A C 1
ATOM 660 O O . THR A 1 87 ? -13.883 14 8.5 1 98.88 87 THR A O 1
ATOM 663 N N . GLY A 1 88 ? -12.992 13.773 6.496 1 98.81 88 GLY A N 1
ATOM 664 C CA . GLY A 1 88 ? -13.43 15.094 6.066 1 98.81 88 GLY A CA 1
ATOM 665 C C . GLY A 1 88 ? -12.344 16.141 6.168 1 98.81 88 GLY A C 1
ATOM 666 O O . GLY A 1 88 ? -12.383 17.156 5.461 1 98.81 88 GLY A O 1
ATOM 667 N N . MET A 1 89 ? -11.359 15.969 7.043 1 98.75 89 MET A N 1
ATOM 668 C CA . MET A 1 89 ? -10.188 16.844 7.09 1 98.75 89 MET A CA 1
ATOM 669 C C . MET A 1 89 ? -9.352 16.703 5.824 1 98.75 89 MET A C 1
ATOM 671 O O . MET A 1 89 ? -9.477 15.711 5.102 1 98.75 89 MET A O 1
ATOM 675 N N . THR A 1 90 ? -8.508 17.656 5.566 1 98.62 90 THR A N 1
ATOM 676 C CA . THR A 1 90 ? -7.691 17.594 4.355 1 98.62 90 THR A CA 1
ATOM 677 C C . THR A 1 90 ? -6.406 16.812 4.613 1 98.62 90 THR A C 1
ATOM 679 O O . THR A 1 90 ? -5.984 16.656 5.762 1 98.62 90 THR A O 1
ATOM 682 N N . GLY A 1 91 ? -5.793 16.375 3.553 1 98.69 91 GLY A N 1
ATOM 683 C CA . GLY A 1 91 ? -4.469 15.781 3.678 1 98.69 91 GLY A CA 1
ATOM 684 C C . GLY A 1 91 ? -3.471 16.688 4.359 1 98.69 91 GLY A C 1
ATOM 685 O O . GLY A 1 91 ? -2.65 16.234 5.16 1 98.69 91 GLY A O 1
ATOM 686 N N . ALA A 1 92 ? -3.566 17.984 4.078 1 98.38 92 ALA A N 1
ATOM 687 C CA . ALA A 1 92 ? -2.658 18.953 4.691 1 98.38 92 ALA A CA 1
ATOM 688 C C . ALA A 1 92 ? -2.838 18.984 6.207 1 98.38 92 ALA A C 1
ATOM 690 O O . ALA A 1 92 ? -1.858 19.047 6.953 1 98.38 92 ALA A O 1
ATOM 691 N N . GLU A 1 93 ? -4.062 18.969 6.668 1 97.94 93 GLU A N 1
ATOM 692 C CA . GLU A 1 93 ? -4.332 18.922 8.102 1 97.94 93 GLU A CA 1
ATOM 693 C C . GLU A 1 93 ? -3.766 17.656 8.734 1 97.94 93 GLU A C 1
ATOM 695 O O . GLU A 1 93 ? -3.191 17.703 9.828 1 97.94 93 GLU A O 1
ATOM 700 N N . ALA A 1 94 ? -3.93 16.516 8.055 1 98.69 94 ALA A N 1
ATOM 701 C CA . ALA A 1 94 ? -3.357 15.258 8.555 1 98.69 94 ALA A CA 1
ATOM 702 C C . ALA A 1 94 ? -1.839 15.359 8.656 1 98.69 94 ALA A C 1
ATOM 704 O O . ALA A 1 94 ? -1.254 14.961 9.672 1 98.69 94 ALA A O 1
ATOM 705 N N . LEU A 1 95 ? -1.232 15.945 7.609 1 98.62 95 LEU A N 1
ATOM 706 C CA . LEU A 1 95 ? 0.224 16.016 7.562 1 98.62 95 LEU A CA 1
ATOM 707 C C . LEU A 1 95 ? 0.759 16.953 8.641 1 98.62 95 LEU A C 1
ATOM 709 O O . LEU A 1 95 ? 1.846 16.734 9.18 1 98.62 95 LEU A O 1
ATOM 713 N N . ALA A 1 96 ? 0.005 17.922 8.977 1 97.88 96 ALA A N 1
ATOM 714 C CA . ALA A 1 96 ? 0.397 18.797 10.078 1 97.88 96 ALA A CA 1
ATOM 715 C C . ALA A 1 96 ? 0.551 18.016 11.375 1 97.88 96 ALA A C 1
ATOM 717 O O . ALA A 1 96 ? 1.407 18.328 12.203 1 97.88 96 ALA A O 1
ATOM 718 N N . VAL A 1 97 ? -0.25 16.984 11.5 1 97.88 97 VAL A N 1
ATOM 719 C CA . VAL A 1 97 ? -0.229 16.141 12.688 1 97.88 97 VAL A CA 1
ATOM 720 C C . VAL A 1 97 ? 0.849 15.062 12.531 1 97.88 97 VAL A C 1
ATOM 722 O O . VAL A 1 97 ? 1.505 14.688 13.508 1 97.88 97 VAL A O 1
ATOM 725 N 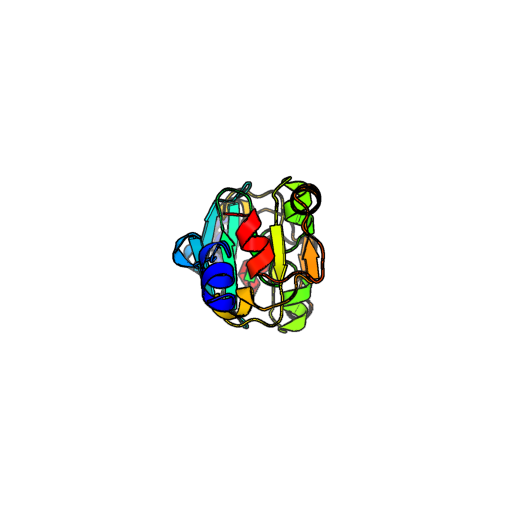N . PHE A 1 98 ? 1.102 14.57 11.32 1 98.38 98 PHE A N 1
ATOM 726 C CA . PHE A 1 98 ? 1.929 13.398 11.047 1 98.38 98 PHE A CA 1
ATOM 727 C C . PHE A 1 98 ? 3.398 13.789 10.945 1 98.38 98 PHE A C 1
ATOM 729 O O . PHE A 1 98 ? 4.27 12.93 10.828 1 98.38 98 PHE A O 1
ATOM 736 N N . LYS A 1 99 ? 3.746 15.109 10.891 1 94.56 99 LYS A N 1
ATOM 737 C CA . LYS A 1 99 ? 5.133 15.547 10.766 1 94.56 99 LYS A CA 1
ATOM 738 C C . LYS A 1 99 ? 5.996 14.977 11.883 1 94.56 99 LYS A C 1
A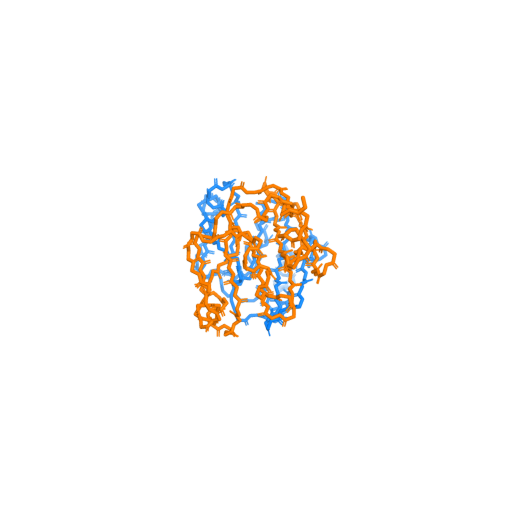TOM 740 O O . LYS A 1 99 ? 5.547 14.867 13.031 1 94.56 99 LYS A O 1
ATOM 745 N N . MET B 1 1 ? 13.984 -39.219 -11.078 1 50.44 1 MET B N 1
ATOM 746 C CA . MET B 1 1 ? 13.727 -38.625 -12.398 1 50.44 1 MET B CA 1
ATOM 747 C C . MET B 1 1 ? 12.43 -37.844 -12.398 1 50.44 1 MET B C 1
ATOM 749 O O . MET B 1 1 ? 12.289 -36.875 -13.172 1 50.44 1 MET B O 1
ATOM 753 N N . SER B 1 2 ? 11.398 -38.438 -11.688 1 51.72 2 SER B N 1
ATOM 754 C CA . SER B 1 2 ? 10.047 -37.875 -11.641 1 51.72 2 SER B CA 1
ATOM 755 C C . SER B 1 2 ? 10.039 -36.5 -10.961 1 51.72 2 SER B C 1
ATOM 757 O O . SER B 1 2 ? 9.25 -35.625 -11.328 1 51.72 2 SER B O 1
ATOM 759 N N . ASP B 1 3 ? 10.688 -36.375 -9.938 1 48.78 3 ASP B N 1
ATOM 760 C CA . ASP B 1 3 ? 10.695 -35.125 -9.195 1 48.78 3 ASP B CA 1
ATOM 761 C C . ASP B 1 3 ? 11.383 -34 -9.992 1 48.78 3 ASP B C 1
ATOM 763 O O . ASP B 1 3 ? 11.008 -32.844 -9.891 1 48.78 3 ASP B O 1
ATOM 767 N N . LEU B 1 4 ? 12.445 -34.344 -10.742 1 47.06 4 LEU B N 1
ATOM 768 C CA . LEU B 1 4 ? 13.172 -33.375 -11.57 1 47.06 4 LEU B CA 1
ATOM 769 C C . LEU B 1 4 ? 12.281 -32.844 -12.688 1 47.06 4 LEU B C 1
ATOM 771 O O . LEU B 1 4 ? 12.312 -31.641 -12.992 1 47.06 4 LEU B O 1
ATOM 775 N N . PHE B 1 5 ? 11.617 -33.656 -13.352 1 45.12 5 PHE B N 1
ATOM 776 C CA . PHE B 1 5 ? 10.719 -33.219 -14.414 1 45.12 5 PHE B CA 1
ATOM 777 C C . PHE B 1 5 ? 9.609 -32.344 -13.852 1 45.12 5 PHE B C 1
ATOM 779 O O . PHE B 1 5 ? 9.234 -31.344 -14.469 1 45.12 5 PHE B O 1
ATOM 786 N N . PHE B 1 6 ? 8.891 -32.781 -12.828 1 45.34 6 PHE B N 1
ATOM 787 C CA . PHE B 1 6 ? 7.926 -31.906 -12.172 1 45.34 6 PHE B CA 1
ATOM 788 C C . PHE B 1 6 ? 8.562 -30.562 -11.82 1 45.34 6 PHE B C 1
ATOM 790 O O . PHE B 1 6 ? 7.906 -29.516 -11.914 1 45.34 6 PHE B O 1
ATOM 797 N N . THR B 1 7 ? 9.727 -30.516 -11.344 1 48.12 7 THR B N 1
ATOM 798 C CA . THR B 1 7 ? 10.469 -29.281 -11.102 1 48.12 7 THR B CA 1
ATOM 799 C C . THR B 1 7 ? 10.703 -28.531 -12.414 1 48.12 7 THR B C 1
ATOM 801 O O . THR B 1 7 ? 10.703 -27.297 -12.445 1 48.12 7 THR B O 1
ATOM 804 N N . TRP B 1 8 ? 11 -29.203 -13.445 1 44.16 8 TRP B N 1
ATOM 805 C CA . TRP B 1 8 ? 11.328 -28.594 -14.727 1 44.16 8 TRP B CA 1
ATOM 806 C C . TRP B 1 8 ? 10.133 -27.844 -15.297 1 44.16 8 TRP B C 1
ATOM 808 O O . TRP B 1 8 ? 10.273 -26.703 -15.766 1 44.16 8 TRP B O 1
ATOM 818 N N . ILE B 1 9 ? 9.016 -28.5 -15.57 1 45.47 9 ILE B N 1
ATOM 819 C CA . ILE B 1 9 ? 7.871 -27.859 -16.219 1 45.47 9 ILE B CA 1
ATOM 820 C C . ILE B 1 9 ? 7.152 -26.953 -1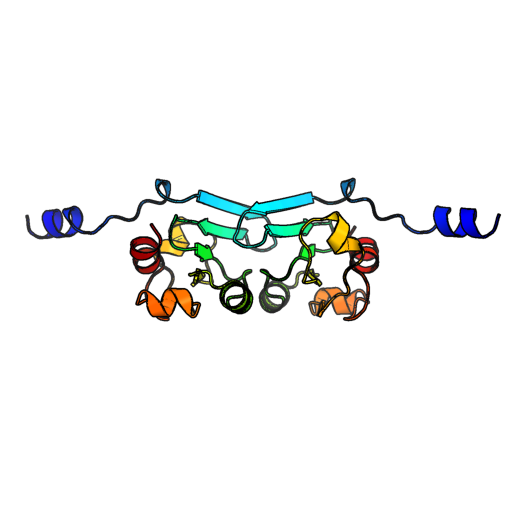5.227 1 45.47 9 ILE B C 1
ATOM 822 O O . ILE B 1 9 ? 6.184 -26.281 -15.578 1 45.47 9 ILE B O 1
ATOM 826 N N . THR B 1 10 ? 7.406 -27.172 -13.859 1 50.97 10 THR B N 1
ATOM 827 C CA . THR B 1 10 ? 6.73 -26.281 -12.914 1 50.97 10 THR B CA 1
ATOM 828 C C . THR B 1 10 ? 7.117 -24.828 -13.164 1 50.97 10 THR B C 1
ATOM 830 O O . THR B 1 10 ? 8.297 -24.484 -13.172 1 50.97 10 THR B O 1
ATOM 833 N N . MET B 1 11 ? 6.52 -24.203 -14.031 1 56.66 11 MET B N 1
ATOM 834 C CA . MET B 1 11 ? 6.699 -22.75 -14.172 1 56.66 11 MET B CA 1
ATOM 835 C C . MET B 1 11 ? 7.223 -22.141 -12.875 1 56.66 11 MET B C 1
ATOM 837 O O . MET B 1 11 ? 6.496 -22.062 -11.891 1 56.66 11 MET B O 1
ATOM 841 N N . THR B 1 12 ? 8.492 -22.359 -12.781 1 77.19 12 THR B N 1
ATOM 842 C CA . THR B 1 12 ? 9.148 -21.891 -11.562 1 77.19 12 THR B CA 1
ATOM 843 C C . THR B 1 12 ? 9.078 -20.359 -11.469 1 77.19 12 THR B C 1
ATOM 845 O O . THR B 1 12 ? 9.602 -19.656 -12.336 1 77.19 12 THR B O 1
ATOM 848 N N . VAL B 1 13 ? 8.195 -19.891 -10.734 1 88.25 13 VAL B N 1
ATOM 849 C CA . VAL B 1 13 ? 8.117 -18.469 -10.406 1 88.25 13 VAL B CA 1
ATOM 850 C C . VAL B 1 13 ? 9.375 -18.047 -9.656 1 88.25 13 VAL B C 1
ATOM 852 O O . VAL B 1 13 ? 9.758 -18.672 -8.664 1 88.25 13 VAL B O 1
ATOM 855 N N . THR B 1 14 ? 10.164 -17.188 -10.336 1 93.75 14 THR B N 1
ATOM 856 C CA . THR B 1 14 ? 11.281 -16.578 -9.633 1 93.75 14 THR B CA 1
ATOM 857 C C . THR B 1 14 ? 10.992 -15.109 -9.328 1 93.75 14 THR B C 1
ATOM 859 O O . THR B 1 14 ? 10.359 -14.422 -10.133 1 93.75 14 THR B O 1
ATOM 862 N N . LEU B 1 15 ? 11.438 -14.641 -8.242 1 96.94 15 LEU B N 1
ATOM 863 C CA . LEU B 1 15 ? 11.188 -13.266 -7.824 1 96.94 15 LEU B CA 1
ATOM 864 C C . LEU B 1 15 ? 11.789 -12.281 -8.82 1 96.94 15 LEU B C 1
ATOM 866 O O . LEU B 1 15 ? 11.289 -11.164 -8.969 1 96.94 15 LEU B O 1
ATOM 870 N N . LYS B 1 16 ? 12.727 -12.727 -9.609 1 95.31 16 LYS B N 1
ATOM 871 C CA . LYS B 1 16 ? 13.445 -11.859 -10.539 1 95.31 16 LYS B CA 1
ATOM 872 C C . LYS B 1 16 ? 12.57 -11.461 -11.719 1 95.31 16 LYS B C 1
ATOM 874 O O . LYS B 1 16 ? 12.844 -10.477 -12.398 1 95.31 16 LYS B O 1
ATOM 879 N N . ASP B 1 17 ? 11.516 -12.227 -11.883 1 96.12 17 ASP B N 1
ATOM 880 C CA . ASP B 1 17 ? 10.617 -11.961 -13.008 1 96.12 17 ASP B CA 1
ATOM 881 C C . ASP B 1 17 ? 9.641 -10.844 -12.68 1 96.12 17 ASP B C 1
ATOM 883 O O . ASP B 1 17 ? 8.883 -10.398 -13.539 1 96.12 17 ASP B O 1
ATOM 887 N N . PHE B 1 18 ? 9.688 -10.32 -11.445 1 98.44 18 PHE B N 1
ATOM 888 C CA . PHE B 1 18 ? 8.719 -9.344 -10.969 1 98.44 18 PHE B CA 1
ATOM 889 C C . PHE B 1 18 ? 9.43 -8.102 -10.438 1 98.44 18 PHE B C 1
ATOM 891 O O . PHE B 1 18 ? 10.516 -8.195 -9.867 1 98.44 18 PHE B O 1
ATOM 898 N N . GLU B 1 19 ? 8.805 -6.965 -10.672 1 98.69 19 GLU B N 1
ATOM 899 C CA . GLU B 1 19 ? 9.242 -5.789 -9.93 1 98.69 19 GLU B CA 1
ATOM 900 C C . GLU B 1 19 ? 8.992 -5.961 -8.43 1 98.69 19 GLU B 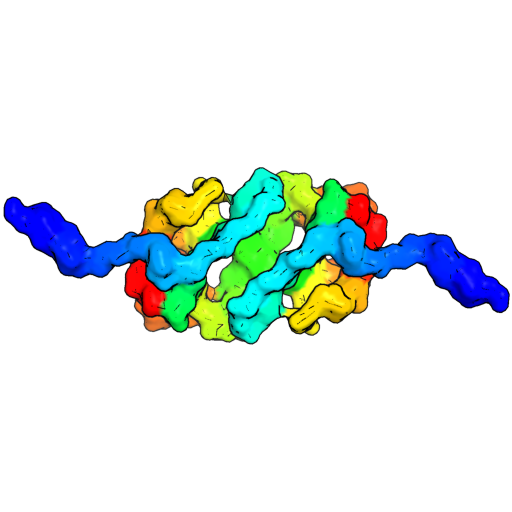C 1
ATOM 902 O O . GLU B 1 19 ? 7.871 -6.254 -8.016 1 98.69 19 GLU B O 1
ATOM 907 N N . GLN B 1 20 ? 10.039 -5.816 -7.66 1 98.88 20 GLN B N 1
ATOM 908 C CA . GLN B 1 20 ? 9.953 -5.969 -6.211 1 98.88 20 GLN B CA 1
ATOM 909 C C . GLN B 1 20 ? 9.906 -4.609 -5.52 1 98.88 20 GLN B C 1
ATOM 911 O O . GLN B 1 20 ? 10.844 -3.82 -5.629 1 98.88 20 GLN B O 1
ATOM 916 N N . ILE B 1 21 ? 8.797 -4.387 -4.848 1 98.94 21 ILE B N 1
ATOM 917 C CA . ILE B 1 21 ? 8.609 -3.137 -4.121 1 98.94 21 ILE B CA 1
ATOM 918 C C . ILE B 1 21 ? 8.594 -3.41 -2.619 1 98.94 21 ILE B C 1
ATOM 920 O O . ILE B 1 21 ? 7.887 -4.309 -2.154 1 98.94 21 ILE B O 1
ATOM 924 N N . ARG B 1 22 ? 9.43 -2.646 -1.883 1 98.88 22 ARG B N 1
ATOM 925 C CA . ARG B 1 22 ? 9.508 -2.762 -0.43 1 98.88 22 ARG B CA 1
ATOM 926 C C . ARG B 1 22 ? 9.695 -1.396 0.22 1 98.88 22 ARG B C 1
ATOM 928 O O . ARG B 1 22 ? 10.547 -0.612 -0.214 1 98.88 22 ARG B O 1
ATOM 935 N N . HIS B 1 23 ? 8.914 -1.082 1.135 1 98.94 23 HIS B N 1
ATOM 936 C CA . HIS B 1 23 ? 9.094 0.075 2.006 1 98.94 23 HIS B CA 1
ATOM 937 C C . HIS B 1 23 ? 8.93 -0.309 3.473 1 98.94 23 HIS B C 1
ATOM 939 O O . HIS B 1 23 ? 8.047 -1.102 3.816 1 98.94 23 HIS B O 1
ATOM 945 N N . GLU B 1 24 ? 9.742 0.298 4.316 1 98.81 24 GLU B N 1
ATOM 946 C CA . GLU B 1 24 ? 9.68 -0.011 5.742 1 98.81 24 GLU B CA 1
ATOM 947 C C . GLU B 1 24 ? 8.609 0.82 6.445 1 98.81 24 GLU B C 1
ATOM 949 O O . GLU B 1 24 ? 8.695 2.049 6.484 1 98.81 24 GLU B O 1
ATOM 954 N N . LEU B 1 25 ? 7.621 0.18 6.973 1 98.62 25 LEU B N 1
ATOM 955 C CA . LEU B 1 25 ? 6.633 0.687 7.922 1 98.62 25 LEU B CA 1
ATOM 956 C C . LEU B 1 25 ? 6.699 -0.084 9.234 1 98.62 25 LEU B C 1
ATOM 958 O O . LEU B 1 25 ? 7.773 -0.528 9.648 1 98.62 25 LEU B O 1
ATOM 962 N N . ALA B 1 26 ? 5.617 -0.131 9.969 1 98.62 26 ALA B N 1
ATOM 963 C CA . ALA B 1 26 ? 5.668 -0.987 11.156 1 98.62 26 ALA B CA 1
ATOM 964 C C . ALA B 1 26 ? 5.902 -2.443 10.766 1 98.62 26 ALA B C 1
ATOM 966 O O . ALA B 1 26 ? 6.605 -3.174 11.469 1 98.62 26 ALA B O 1
ATOM 967 N N . ARG B 1 27 ? 5.254 -2.854 9.688 1 98.5 27 ARG B N 1
ATOM 968 C CA . ARG B 1 27 ? 5.59 -4.023 8.883 1 98.5 27 ARG B CA 1
ATOM 969 C C . ARG B 1 27 ? 5.926 -3.627 7.453 1 98.5 27 ARG B C 1
ATOM 971 O O . ARG B 1 27 ? 5.484 -2.578 6.977 1 98.5 27 ARG B O 1
ATOM 978 N N . PRO B 1 28 ? 6.711 -4.434 6.836 1 98.88 28 PRO B N 1
ATOM 979 C CA . PRO B 1 28 ? 7.086 -3.967 5.5 1 98.88 28 PRO B CA 1
ATOM 980 C C . PRO B 1 28 ? 5.914 -3.961 4.527 1 98.88 28 PRO B C 1
ATOM 982 O O . PRO B 1 28 ? 5.094 -4.883 4.535 1 98.88 28 PRO B O 1
ATOM 985 N N . LEU B 1 29 ? 5.793 -2.863 3.752 1 98.94 29 LEU B N 1
ATOM 986 C CA . LEU B 1 29 ? 4.945 -2.807 2.566 1 98.94 29 LEU B CA 1
ATOM 987 C C . LEU B 1 29 ? 5.59 -3.547 1.401 1 98.94 29 LEU B C 1
ATOM 989 O O . LEU B 1 29 ? 6.699 -3.209 0.984 1 98.94 29 LEU B O 1
ATOM 993 N N . LEU B 1 30 ? 4.867 -4.527 0.833 1 98.94 30 LEU B N 1
ATOM 994 C CA . LEU B 1 30 ? 5.461 -5.398 -0.175 1 98.94 30 LEU B CA 1
ATOM 995 C C . LEU B 1 30 ? 4.527 -5.562 -1.369 1 98.94 30 LEU B C 1
ATOM 997 O O . LEU B 1 30 ? 3.322 -5.766 -1.197 1 98.94 30 LEU B O 1
ATOM 1001 N N . LEU B 1 31 ? 5.055 -5.473 -2.547 1 98.94 31 LEU B N 1
ATOM 1002 C CA . LEU B 1 31 ? 4.391 -5.863 -3.785 1 98.94 31 LEU B CA 1
ATOM 1003 C C . LEU B 1 31 ? 5.336 -6.66 -4.68 1 98.94 31 LEU B C 1
ATOM 1005 O O . LEU B 1 31 ? 6.547 -6.414 -4.691 1 98.94 31 LEU B O 1
ATOM 1009 N N . LEU B 1 32 ? 4.809 -7.562 -5.289 1 98.94 32 LEU B N 1
ATOM 1010 C CA . LEU B 1 32 ? 5.391 -8.172 -6.48 1 98.94 32 LEU B CA 1
ATOM 1011 C C . LEU B 1 32 ? 4.535 -7.887 -7.707 1 98.94 32 LEU B C 1
ATOM 1013 O O . LEU B 1 32 ? 3.41 -8.383 -7.812 1 98.94 32 LEU B O 1
ATOM 1017 N N . LYS B 1 33 ? 5.07 -7.105 -8.609 1 98.88 33 LYS B N 1
ATOM 1018 C CA . LYS B 1 33 ? 4.316 -6.664 -9.781 1 98.88 33 LYS B CA 1
ATOM 1019 C C . LYS B 1 33 ? 4.789 -7.379 -11.039 1 98.88 33 LYS B C 1
ATOM 1021 O O . LYS B 1 33 ? 5.957 -7.266 -11.422 1 98.88 33 LYS B O 1
ATOM 1026 N N . GLY B 1 34 ? 3.941 -8.055 -11.625 1 98.56 34 GLY B N 1
ATOM 1027 C CA . GLY B 1 34 ? 4.172 -8.672 -12.922 1 98.56 34 GLY B CA 1
ATOM 1028 C C . GLY B 1 34 ? 3.445 -7.973 -14.055 1 98.56 34 GLY B C 1
ATOM 1029 O O . GLY B 1 34 ? 2.758 -6.973 -13.836 1 98.56 34 GLY B O 1
ATOM 1030 N N . SER B 1 35 ? 3.539 -8.5 -15.258 1 97.69 35 SER B N 1
ATOM 1031 C CA . SER B 1 35 ? 2.945 -7.906 -16.453 1 97.69 35 SER B CA 1
ATOM 1032 C C . SER B 1 35 ? 1.436 -8.117 -16.484 1 97.69 35 SER B C 1
ATOM 1034 O O . SER B 1 35 ? 0.707 -7.332 -17.094 1 97.69 35 SER B O 1
ATOM 1036 N N . ARG B 1 36 ? 0.955 -9.094 -15.641 1 98.06 36 ARG B N 1
ATOM 1037 C CA . ARG B 1 36 ? -0.455 -9.445 -15.766 1 98.06 36 ARG B CA 1
ATOM 1038 C C . ARG B 1 36 ? -1.188 -9.25 -14.445 1 98.06 36 ARG B C 1
ATOM 1040 O O . ARG B 1 36 ? -2.363 -9.594 -14.32 1 98.06 36 ARG B O 1
ATOM 1047 N N . GLY B 1 37 ? -0.42 -8.859 -13.398 1 98.81 37 GLY B N 1
ATOM 1048 C CA . GLY B 1 37 ? -1.067 -8.68 -12.109 1 98.81 37 GLY B CA 1
ATOM 1049 C C . GLY B 1 37 ? -0.09 -8.383 -10.984 1 98.81 37 GLY B C 1
ATOM 1050 O O . GLY B 1 37 ? 1.113 -8.258 -11.227 1 98.81 37 GLY B O 1
ATOM 1051 N N . ILE B 1 38 ? -0.667 -8.25 -9.812 1 98.94 38 ILE B N 1
ATOM 1052 C CA . ILE B 1 38 ? 0.122 -7.82 -8.664 1 98.94 38 ILE B CA 1
ATOM 1053 C C . ILE B 1 38 ? -0.171 -8.727 -7.469 1 98.94 38 ILE B C 1
ATOM 1055 O O . ILE B 1 38 ? -1.334 -8.961 -7.129 1 98.94 38 ILE B O 1
ATOM 1059 N N . LEU B 1 39 ? 0.816 -9.25 -6.918 1 99 39 LEU B N 1
ATOM 1060 C CA . LEU B 1 39 ? 0.722 -9.836 -5.586 1 99 39 LEU B CA 1
ATOM 1061 C C . LEU B 1 39 ? 1.105 -8.812 -4.52 1 99 39 LEU B C 1
ATOM 1063 O O . LEU B 1 39 ? 2.23 -8.312 -4.508 1 99 39 LEU B O 1
ATOM 1067 N N . ALA B 1 40 ? 0.209 -8.508 -3.6 1 99 40 ALA B N 1
ATOM 1068 C CA . ALA B 1 40 ? 0.424 -7.438 -2.633 1 99 40 ALA B CA 1
ATOM 1069 C C . ALA B 1 40 ? 0.26 -7.945 -1.203 1 99 40 ALA B C 1
ATOM 1071 O O . ALA B 1 40 ? -0.427 -8.945 -0.968 1 99 40 ALA B O 1
ATOM 1072 N N . CYS B 1 41 ? 0.82 -7.316 -0.356 1 98.94 41 CYS B N 1
ATOM 1073 C CA . CYS B 1 41 ? 0.66 -7.648 1.056 1 98.94 41 CYS B CA 1
ATOM 1074 C C . CYS B 1 41 ? -0.622 -7.043 1.615 1 98.94 41 CYS B C 1
ATOM 1076 O O . CYS B 1 41 ? -1.395 -6.426 0.88 1 98.94 41 CYS B O 1
ATOM 1078 N N . GLY B 1 42 ? -0.72 -7.125 2.904 1 98.75 42 GLY B N 1
ATOM 1079 C CA . GLY B 1 42 ? -1.954 -6.777 3.592 1 98.75 42 GLY B CA 1
ATOM 1080 C C . GLY B 1 42 ? -2.176 -5.281 3.699 1 98.75 42 GLY B C 1
ATOM 1081 O O . GLY B 1 42 ? -3.281 -4.836 4.008 1 98.75 42 GLY B O 1
ATOM 1082 N N . TYR B 1 43 ? -1.173 -4.438 3.438 1 98.94 43 TYR B N 1
ATOM 1083 C CA . TYR B 1 43 ? -1.375 -2.994 3.443 1 98.94 43 TYR B CA 1
ATOM 1084 C C . TYR B 1 43 ? -2.297 -2.568 2.309 1 98.94 43 TYR B C 1
ATOM 1086 O O . TYR B 1 43 ? -2.883 -1.482 2.35 1 98.94 43 TYR B O 1
ATOM 1094 N N . LEU B 1 44 ? -2.346 -3.361 1.279 1 98.88 44 LEU B N 1
ATOM 1095 C CA . LEU B 1 44 ? -3.113 -2.947 0.11 1 98.88 44 LEU B CA 1
ATOM 1096 C C . LEU B 1 44 ? -4.562 -3.408 0.221 1 98.88 44 LEU B C 1
ATOM 1098 O O . LEU B 1 44 ? -4.852 -4.41 0.881 1 98.88 44 LEU B O 1
ATOM 1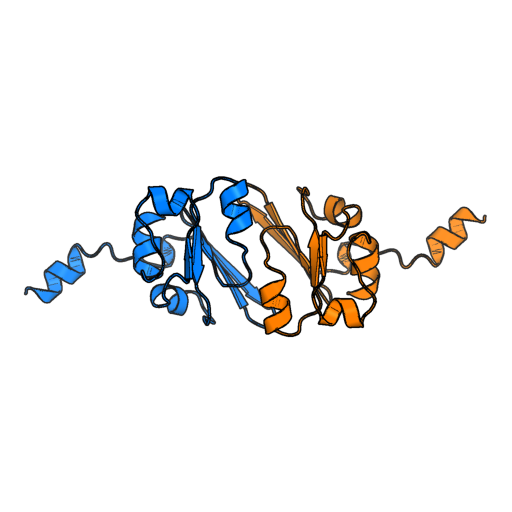102 N N . ASN B 1 45 ? -5.375 -2.674 -0.374 1 98.06 45 ASN B N 1
ATOM 1103 C CA . ASN B 1 45 ? -6.82 -2.859 -0.411 1 98.06 45 ASN B CA 1
ATOM 1104 C C . ASN B 1 45 ? -7.277 -3.455 -1.741 1 98.06 45 ASN B C 1
ATOM 1106 O O . ASN B 1 45 ? -7.258 -2.773 -2.77 1 98.06 45 ASN B O 1
ATOM 1110 N N . VAL B 1 46 ? -7.836 -4.66 -1.713 1 98.88 46 VAL B N 1
ATOM 1111 C CA . VAL B 1 46 ? -8.258 -5.332 -2.938 1 98.88 46 VAL B CA 1
ATOM 1112 C C . VAL B 1 46 ? -9.344 -4.516 -3.631 1 98.88 46 VAL B C 1
ATOM 1114 O O . VAL B 1 46 ? -9.445 -4.523 -4.859 1 98.88 46 VAL B O 1
ATOM 1117 N N . ALA B 1 47 ? -10.109 -3.797 -2.857 1 98.56 47 ALA B N 1
ATOM 1118 C CA . ALA B 1 47 ? -11.219 -3.016 -3.408 1 98.56 47 ALA B CA 1
ATOM 1119 C C . ALA B 1 47 ? -10.711 -1.985 -4.414 1 98.56 47 ALA B C 1
ATOM 1121 O O . ALA B 1 47 ? -11.391 -1.686 -5.398 1 98.56 47 ALA B O 1
ATOM 1122 N N . THR B 1 48 ? -9.562 -1.434 -4.176 1 98.62 48 THR B N 1
ATOM 1123 C CA . THR B 1 48 ? -9.031 -0.445 -5.105 1 98.62 48 THR B CA 1
ATOM 1124 C C . THR B 1 48 ? -8.625 -1.104 -6.422 1 98.62 48 THR B C 1
ATOM 1126 O O . THR B 1 48 ? -8.844 -0.542 -7.496 1 98.62 48 THR B O 1
ATOM 1129 N N . PHE B 1 49 ? -8.078 -2.271 -6.371 1 98.88 49 PHE B N 1
ATOM 1130 C CA . PHE B 1 49 ? -7.73 -2.994 -7.59 1 98.88 49 PHE B CA 1
ATOM 1131 C C . PHE B 1 49 ? -8.977 -3.316 -8.406 1 98.88 49 PHE B C 1
ATOM 1133 O O . PHE B 1 49 ? -8.922 -3.342 -9.641 1 98.88 49 PHE B O 1
ATOM 1140 N N . ASP B 1 50 ? -10.086 -3.596 -7.695 1 98.88 50 ASP B N 1
ATOM 1141 C CA . ASP B 1 50 ? -11.352 -3.807 -8.391 1 98.88 50 ASP B CA 1
ATOM 1142 C C . ASP B 1 50 ? -11.805 -2.535 -9.102 1 98.88 50 ASP B C 1
ATOM 1144 O O . ASP B 1 50 ? -12.258 -2.586 -10.25 1 98.88 50 ASP B O 1
ATOM 1148 N N . LYS B 1 51 ? -11.617 -1.481 -8.422 1 98.62 51 LYS B N 1
ATOM 1149 C CA . LYS B 1 51 ? -12.016 -0.207 -9.016 1 98.62 51 LYS B CA 1
ATOM 1150 C C . LYS B 1 51 ? -11.188 0.101 -10.258 1 98.62 51 LYS B C 1
ATOM 1152 O O . LYS B 1 51 ? -11.695 0.674 -11.227 1 98.62 51 LYS B O 1
ATOM 1157 N N . THR B 1 52 ? -9.914 -0.298 -10.234 1 98.56 52 THR B N 1
ATOM 1158 C CA . THR B 1 52 ? -9.016 0.022 -11.336 1 98.56 52 THR B CA 1
ATOM 1159 C C . THR B 1 52 ? -8.977 -1.113 -12.359 1 98.56 52 THR B C 1
ATOM 1161 O O . THR B 1 52 ? -8.203 -1.068 -13.32 1 98.56 52 THR B O 1
ATOM 1164 N N . ALA B 1 53 ? -9.656 -2.203 -12.133 1 98.69 53 ALA B N 1
ATOM 1165 C CA . ALA B 1 53 ? -9.75 -3.373 -13.008 1 98.69 53 ALA B CA 1
ATOM 1166 C C . ALA B 1 53 ? -8.391 -4.051 -13.172 1 98.69 53 ALA B C 1
ATOM 1168 O O . ALA B 1 53 ? -8.062 -4.543 -14.25 1 98.69 53 ALA B O 1
ATOM 1169 N N . GLU B 1 54 ? -7.633 -4.016 -12.117 1 98.94 54 GLU B N 1
ATOM 1170 C CA . GLU B 1 54 ? -6.34 -4.695 -12.109 1 98.94 54 GLU B CA 1
ATOM 1171 C C . GLU B 1 54 ? -6.445 -6.078 -11.477 1 98.94 54 GLU B C 1
ATOM 1173 O O . GLU B 1 54 ? -7.145 -6.258 -10.484 1 98.94 54 GLU B O 1
ATOM 1178 N N . ALA B 1 55 ? -5.77 -7.008 -12.031 1 98.94 55 ALA B N 1
ATOM 1179 C CA . ALA B 1 55 ? -5.637 -8.312 -11.391 1 98.94 55 ALA B CA 1
ATOM 1180 C C . ALA B 1 55 ? -4.668 -8.25 -10.211 1 98.94 55 ALA B C 1
ATOM 1182 O O . ALA B 1 55 ? -3.52 -7.828 -10.367 1 98.94 55 ALA B O 1
ATOM 1183 N N . ALA B 1 56 ? -5.133 -8.602 -9.078 1 98.94 56 ALA B N 1
ATOM 1184 C CA . ALA B 1 56 ? -4.293 -8.555 -7.883 1 98.94 56 ALA B CA 1
ATOM 1185 C C . ALA B 1 56 ? -4.742 -9.594 -6.859 1 98.94 56 ALA B C 1
ATOM 1187 O O . ALA B 1 56 ? -5.891 -10.047 -6.883 1 98.94 56 ALA B O 1
ATOM 1188 N N . ALA B 1 57 ? -3.896 -9.914 -6.004 1 98.94 57 ALA B N 1
ATOM 1189 C CA . ALA B 1 57 ? -4.156 -10.812 -4.875 1 98.94 57 ALA B CA 1
ATOM 1190 C C . ALA B 1 57 ? -3.41 -10.344 -3.627 1 98.94 57 ALA B C 1
ATOM 1192 O O . ALA B 1 57 ? -2.348 -9.727 -3.723 1 98.94 57 ALA B O 1
ATOM 1193 N N . ILE B 1 58 ? -3.986 -10.664 -2.475 1 99 58 ILE B N 1
ATOM 1194 C CA . ILE B 1 58 ? -3.449 -10.172 -1.212 1 99 58 ILE B CA 1
ATOM 1195 C C . ILE B 1 58 ? -2.982 -11.344 -0.352 1 99 58 ILE B C 1
ATOM 1197 O O . ILE B 1 58 ? -3.684 -12.352 -0.23 1 99 58 ILE B O 1
ATOM 1201 N N . VAL B 1 59 ? -1.89 -11.25 0.173 1 98.94 59 VAL B N 1
ATOM 1202 C CA . VAL B 1 59 ? -1.416 -12.141 1.229 1 98.94 59 VAL B CA 1
ATOM 1203 C C . VAL B 1 59 ? -1.094 -11.328 2.48 1 98.94 59 VAL B C 1
ATOM 1205 O O . VAL B 1 59 ? -0.838 -10.125 2.4 1 98.94 59 VAL B O 1
ATOM 1208 N N . THR B 1 60 ? -1.111 -11.992 3.65 1 98.81 60 THR B N 1
ATOM 1209 C CA . THR B 1 60 ? -0.815 -11.336 4.918 1 98.81 60 THR B CA 1
ATOM 1210 C C . THR B 1 60 ? 0.147 -12.172 5.754 1 98.81 60 THR B C 1
ATOM 1212 O O . THR B 1 60 ? 0.425 -13.328 5.418 1 98.81 60 THR B O 1
ATOM 1215 N N . GLY B 1 61 ? 0.683 -11.562 6.73 1 98.19 61 GLY B N 1
ATOM 1216 C CA . GLY B 1 61 ? 1.551 -12.281 7.648 1 98.19 61 GLY B CA 1
ATOM 1217 C C . GLY B 1 61 ? 2.932 -12.547 7.078 1 98.19 61 GLY B C 1
ATOM 1218 O O . GLY B 1 61 ? 3.561 -13.555 7.402 1 98.19 61 GLY B O 1
ATOM 1219 N N . VAL B 1 62 ? 3.354 -11.711 6.207 1 98.81 62 VAL B N 1
ATOM 1220 C CA . VAL B 1 62 ? 4.633 -11.914 5.539 1 98.81 62 VAL B CA 1
ATOM 1221 C C . VAL B 1 62 ? 5.57 -10.75 5.855 1 98.81 62 VAL B C 1
ATOM 1223 O O . VAL B 1 62 ? 5.121 -9.609 6.027 1 98.81 62 VAL B O 1
ATOM 1226 N N . VAL B 1 63 ? 6.898 -11.055 5.871 1 98.5 63 VAL B N 1
ATOM 1227 C CA . VAL B 1 63 ? 7.832 -9.984 6.215 1 98.5 63 VAL B CA 1
ATOM 1228 C C . VAL B 1 63 ? 8.836 -9.781 5.082 1 98.5 63 VAL B C 1
ATOM 1230 O O . VAL B 1 63 ? 9.719 -8.93 5.172 1 98.5 63 VAL B O 1
ATOM 1233 N N . ASP B 1 64 ? 8.734 -10.578 4.051 1 98.69 64 ASP B N 1
ATOM 1234 C CA . ASP B 1 64 ? 9.57 -10.367 2.867 1 98.69 64 ASP B CA 1
ATOM 1235 C C . ASP B 1 64 ? 8.938 -11.016 1.635 1 98.69 64 ASP B C 1
ATOM 1237 O O . ASP B 1 64 ? 7.906 -11.68 1.735 1 98.69 64 ASP B O 1
ATOM 1241 N N . HIS B 1 65 ? 9.508 -10.75 0.419 1 98.81 65 HIS B N 1
ATOM 1242 C CA . HIS B 1 65 ? 8.945 -11.219 -0.842 1 98.81 65 HIS B CA 1
ATOM 1243 C C . HIS B 1 65 ? 8.953 -12.742 -0.923 1 98.81 65 HIS B C 1
ATOM 1245 O O . HIS B 1 65 ? 8.062 -13.344 -1.523 1 98.81 65 HIS B O 1
ATOM 1251 N N . GLU B 1 66 ? 9.922 -13.406 -0.34 1 98.31 66 GLU B N 1
ATOM 1252 C CA . GLU B 1 66 ? 9.977 -14.867 -0.359 1 98.31 66 GLU B CA 1
ATOM 1253 C C . GLU B 1 66 ? 8.797 -15.469 0.389 1 98.31 66 GLU B C 1
ATOM 1255 O O . GLU B 1 66 ? 8.172 -16.422 -0.09 1 98.31 66 GLU B O 1
ATOM 1260 N N . GLN B 1 67 ? 8.477 -14.945 1.498 1 98.75 67 GLN B N 1
ATOM 1261 C CA . GLN B 1 67 ? 7.363 -15.445 2.295 1 98.75 67 GLN B CA 1
ATOM 1262 C C . GLN B 1 67 ? 6.035 -15.25 1.568 1 98.75 67 GLN B C 1
ATOM 1264 O O . GLN B 1 67 ? 5.082 -16 1.792 1 98.75 67 GLN B O 1
ATOM 1269 N N . MET B 1 68 ? 6.012 -14.273 0.671 1 98.88 68 MET B N 1
ATOM 1270 C CA . MET B 1 68 ? 4.785 -14.047 -0.091 1 98.88 68 MET B CA 1
ATOM 1271 C C . MET B 1 68 ? 4.461 -15.25 -0.972 1 98.88 68 MET B C 1
ATOM 1273 O O . MET B 1 68 ? 3.293 -15.531 -1.237 1 98.88 68 MET B O 1
ATOM 1277 N N . LEU B 1 69 ? 5.488 -15.969 -1.405 1 98.19 69 LEU B N 1
ATOM 1278 C CA . LEU B 1 69 ? 5.316 -17.078 -2.338 1 98.19 69 LEU B CA 1
ATOM 1279 C C . LEU B 1 69 ? 4.531 -18.203 -1.688 1 98.19 69 LEU B C 1
ATOM 1281 O O . LEU B 1 69 ? 3.691 -18.844 -2.336 1 98.19 69 LEU B O 1
ATOM 1285 N N . ALA B 1 70 ? 4.707 -18.359 -0.428 1 97.94 70 ALA B N 1
ATOM 1286 C CA . ALA B 1 70 ? 4.137 -19.516 0.255 1 97.94 70 ALA B CA 1
ATOM 1287 C C . ALA B 1 70 ? 2.809 -19.156 0.918 1 97.94 70 ALA B C 1
ATOM 1289 O O . ALA B 1 70 ? 2.029 -20.047 1.269 1 97.94 70 ALA B O 1
ATOM 1290 N N . ALA B 1 71 ? 2.578 -17.891 1.213 1 98.81 71 A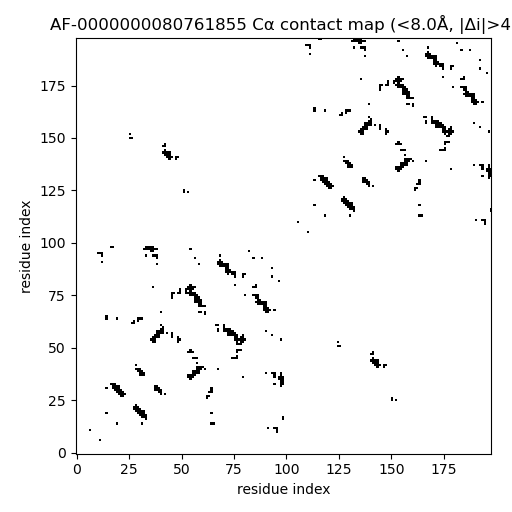LA B N 1
ATOM 1291 C CA . ALA B 1 71 ? 1.397 -17.438 1.949 1 98.81 71 ALA B CA 1
ATOM 1292 C C . ALA B 1 71 ? 0.126 -17.672 1.139 1 98.81 71 ALA B C 1
ATOM 1294 O O . ALA B 1 71 ? 0.123 -17.516 -0.084 1 98.81 71 ALA B O 1
ATOM 1295 N N . PRO B 1 72 ? -0.943 -18.062 1.781 1 98.94 72 PRO B N 1
ATOM 1296 C CA . PRO B 1 72 ? -2.215 -18.203 1.068 1 98.94 72 PRO B CA 1
ATOM 1297 C C . PRO B 1 72 ? -2.836 -16.859 0.704 1 98.94 72 PRO B C 1
ATOM 1299 O O . PRO B 1 72 ? -2.748 -15.898 1.479 1 98.94 72 PRO B O 1
ATOM 1302 N N . LEU B 1 73 ? -3.432 -16.766 -0.49 1 98.94 73 LEU B N 1
ATOM 1303 C CA . LEU B 1 73 ? -4.207 -15.578 -0.86 1 98.94 73 LEU B CA 1
ATOM 1304 C C . LEU B 1 73 ? -5.41 -15.406 0.061 1 98.94 73 LEU B C 1
ATOM 1306 O O . LEU B 1 73 ? -6.184 -16.344 0.26 1 98.94 73 LEU B O 1
ATOM 1310 N N . ILE B 1 74 ? -5.613 -14.242 0.588 1 98.94 74 ILE B N 1
ATOM 1311 C CA . ILE B 1 74 ? -6.758 -14.023 1.468 1 98.94 74 ILE B CA 1
ATOM 1312 C C . ILE B 1 74 ? -7.797 -13.164 0.757 1 98.94 74 ILE B C 1
ATOM 1314 O O . ILE B 1 74 ? -8.93 -13.039 1.222 1 98.94 74 ILE B O 1
ATOM 1318 N N . ALA B 1 75 ? -7.48 -12.539 -0.348 1 98.94 75 ALA B N 1
ATOM 1319 C CA . ALA B 1 75 ? -8.359 -11.766 -1.216 1 98.94 75 ALA B CA 1
ATOM 1320 C C . ALA B 1 75 ? -7.852 -11.758 -2.652 1 98.94 75 ALA B C 1
ATOM 1322 O O . ALA B 1 75 ? -6.641 -11.828 -2.889 1 98.94 75 ALA B O 1
ATOM 1323 N N . VAL B 1 76 ? -8.719 -11.75 -3.562 1 98.94 76 VAL B N 1
ATOM 1324 C CA . VAL B 1 76 ? -8.422 -11.727 -4.992 1 98.94 76 VAL B CA 1
ATOM 1325 C C . VAL B 1 76 ? -9.352 -10.75 -5.703 1 98.94 76 VAL B C 1
ATOM 1327 O O . VAL B 1 76 ? -10.555 -10.719 -5.43 1 98.94 76 VAL B O 1
ATOM 1330 N N . SER B 1 77 ? -8.773 -9.906 -6.551 1 98.94 77 SER B N 1
ATOM 1331 C CA . SER B 1 77 ? -9.609 -8.961 -7.281 1 98.94 77 SER B CA 1
ATOM 1332 C C . SER B 1 77 ? -10.5 -9.672 -8.289 1 98.94 77 SER B C 1
ATOM 1334 O O . SER B 1 77 ? -10.273 -10.836 -8.617 1 98.94 77 SER B O 1
ATOM 1336 N N . GLN B 1 78 ? -11.484 -8.992 -8.766 1 98.94 78 GLN B N 1
ATOM 1337 C CA . GLN B 1 78 ? -12.383 -9.547 -9.773 1 98.94 78 GLN B CA 1
ATOM 1338 C C . GLN B 1 78 ? -11.609 -9.945 -11.031 1 98.94 78 GLN B C 1
ATOM 1340 O O . GLN B 1 78 ? -11.82 -11.039 -11.57 1 98.94 78 GLN B O 1
ATOM 1345 N N . ALA B 1 79 ? -10.695 -9.117 -11.477 1 98.94 79 ALA B N 1
ATOM 1346 C CA . ALA B 1 79 ? -9.898 -9.414 -12.664 1 98.94 79 ALA B CA 1
ATOM 1347 C C . ALA B 1 79 ? -9.031 -10.648 -12.445 1 98.94 79 ALA B C 1
ATOM 1349 O O . ALA B 1 79 ? -8.867 -11.461 -13.359 1 98.94 79 ALA B O 1
ATOM 1350 N N . ALA B 1 80 ? -8.484 -10.797 -11.273 1 98.94 80 ALA B N 1
ATOM 1351 C CA . ALA B 1 80 ? -7.672 -11.969 -10.977 1 98.94 80 ALA B CA 1
ATOM 1352 C C . ALA B 1 80 ? -8.531 -13.234 -10.93 1 98.94 80 ALA B C 1
ATOM 1354 O O . ALA B 1 80 ? -8.086 -14.305 -11.344 1 98.94 80 ALA B O 1
ATOM 1355 N N . GLN B 1 81 ? -9.766 -13.109 -10.375 1 98.94 81 GLN B N 1
ATOM 1356 C CA . GLN B 1 81 ? -10.688 -14.242 -10.383 1 98.94 81 GLN B CA 1
ATOM 1357 C C . GLN B 1 81 ? -10.977 -14.711 -11.805 1 98.94 81 GLN B C 1
ATOM 1359 O O . GLN B 1 81 ? -11.039 -15.914 -12.062 1 98.94 81 GLN B O 1
ATOM 1364 N N . ALA B 1 82 ? -11.086 -13.734 -12.656 1 98.81 82 ALA B N 1
ATOM 1365 C CA . ALA B 1 82 ? -11.359 -14.047 -14.055 1 98.81 82 ALA B CA 1
ATOM 1366 C C . ALA B 1 82 ? -10.211 -14.828 -14.68 1 98.81 82 ALA B C 1
ATOM 1368 O O . ALA B 1 82 ? -10.398 -15.555 -15.656 1 98.81 82 ALA B O 1
ATOM 1369 N N . LEU B 1 83 ? -9.031 -14.703 -14.055 1 98.75 83 LEU B N 1
ATOM 1370 C CA . LEU B 1 83 ? -7.848 -15.406 -14.531 1 98.75 83 LEU B CA 1
ATOM 1371 C C . LEU B 1 83 ? -7.703 -16.75 -13.836 1 98.75 83 LEU B C 1
ATOM 1373 O O . LEU B 1 83 ? -6.719 -17.469 -14.047 1 98.75 83 LEU B O 1
ATOM 1377 N N . GLY B 1 84 ? -8.594 -17 -12.883 1 98.62 84 GLY B N 1
ATOM 1378 C CA . GLY B 1 84 ? -8.617 -18.312 -12.273 1 98.62 84 GLY B CA 1
ATOM 1379 C C . GLY B 1 84 ? -8.094 -18.328 -10.852 1 98.62 84 GLY B C 1
ATOM 1380 O O . GLY B 1 84 ? -7.949 -19.391 -10.25 1 98.62 84 GLY B O 1
ATOM 1381 N N . LEU B 1 85 ? -7.781 -17.25 -10.344 1 98.94 85 LEU B N 1
ATOM 1382 C CA . LEU B 1 85 ? -7.23 -17.203 -8.992 1 98.94 85 LEU B CA 1
ATOM 1383 C C . LEU B 1 85 ? -8.344 -17.172 -7.953 1 98.94 85 LEU B C 1
ATOM 1385 O O . LEU B 1 85 ? -9.414 -16.594 -8.195 1 98.94 85 LEU B O 1
ATOM 1389 N N . ARG B 1 86 ? -8.117 -17.734 -6.77 1 98.81 86 ARG B N 1
ATOM 1390 C CA . ARG B 1 86 ? -9.062 -17.734 -5.652 1 98.81 86 ARG B CA 1
ATOM 1391 C C . ARG B 1 86 ? -8.328 -17.734 -4.316 1 98.81 86 ARG B C 1
ATOM 1393 O O . ARG B 1 86 ? -7.172 -18.156 -4.234 1 98.81 86 ARG B O 1
ATOM 1400 N N . THR B 1 87 ? -9.062 -17.328 -3.352 1 98.88 87 THR B N 1
ATOM 1401 C CA . THR B 1 87 ? -8.516 -17.375 -1.999 1 98.88 87 THR B CA 1
ATOM 1402 C C . THR B 1 87 ? -8.078 -18.781 -1.643 1 98.88 87 THR B C 1
ATOM 1404 O O . THR B 1 87 ? -8.688 -19.766 -2.082 1 98.88 87 THR B O 1
ATOM 1407 N N . GLY B 1 88 ? -7.031 -18.875 -0.936 1 98.88 88 GLY B N 1
ATOM 1408 C CA . GLY B 1 88 ? -6.52 -20.172 -0.53 1 98.88 88 GLY B CA 1
ATOM 1409 C C . GLY B 1 88 ? -5.352 -20.641 -1.38 1 98.88 88 GLY B C 1
ATOM 1410 O O . GLY B 1 88 ? -4.539 -21.453 -0.93 1 98.88 88 GLY B O 1
ATOM 1411 N N . MET B 1 89 ? -5.238 -20.188 -2.619 1 98.75 89 MET B N 1
ATOM 1412 C CA . MET B 1 89 ? -4.062 -20.453 -3.445 1 98.75 89 MET B CA 1
ATOM 1413 C C . MET B 1 89 ? -2.824 -19.781 -2.869 1 98.75 89 MET B C 1
ATOM 1415 O O . MET B 1 89 ? -2.934 -18.844 -2.07 1 98.75 89 MET B O 1
ATOM 1419 N N . THR B 1 90 ? -1.675 -20.219 -3.27 1 98.62 90 THR B N 1
ATOM 1420 C CA . THR B 1 90 ? -0.451 -19.625 -2.74 1 98.62 90 THR B CA 1
ATOM 1421 C C . THR B 1 90 ? -0.042 -18.406 -3.561 1 98.62 90 THR B C 1
ATOM 1423 O O . THR B 1 90 ? -0.464 -18.25 -4.707 1 98.62 90 THR B O 1
ATOM 1426 N N . GLY B 1 91 ? 0.799 -17.594 -2.982 1 98.69 91 GLY B N 1
ATOM 1427 C CA . GLY B 1 91 ? 1.396 -16.516 -3.744 1 98.69 91 GLY B CA 1
ATOM 1428 C C . GLY B 1 91 ? 2.105 -16.984 -5 1 98.69 91 GLY B C 1
ATOM 1429 O O . GLY B 1 91 ? 2.023 -16.344 -6.047 1 98.69 91 GLY B O 1
ATOM 1430 N N . ALA B 1 92 ? 2.775 -18.141 -4.91 1 98.38 92 ALA B N 1
ATOM 1431 C CA . ALA B 1 92 ? 3.484 -18.688 -6.066 1 98.38 92 ALA B CA 1
ATOM 1432 C C . ALA B 1 92 ? 2.518 -19.016 -7.199 1 98.38 92 ALA B C 1
ATOM 1434 O O . ALA B 1 92 ? 2.807 -18.75 -8.367 1 98.38 92 ALA B O 1
ATOM 1435 N N . GLU B 1 93 ? 1.396 -19.594 -6.871 1 97.94 93 GLU B N 1
ATOM 1436 C CA . GLU B 1 93 ? 0.378 -19.891 -7.875 1 97.94 93 GLU B CA 1
ATOM 1437 C C . GLU B 1 93 ? -0.138 -18.609 -8.531 1 97.94 93 GLU B C 1
ATOM 1439 O O . GLU B 1 93 ? -0.331 -18.562 -9.742 1 97.94 93 GLU B O 1
ATOM 1444 N N . ALA B 1 94 ? -0.381 -17.562 -7.715 1 98.69 94 ALA B N 1
ATOM 1445 C CA . ALA B 1 94 ? -0.81 -16.281 -8.258 1 98.69 94 ALA B CA 1
ATOM 1446 C C . ALA B 1 94 ? 0.234 -15.711 -9.219 1 98.69 94 ALA B C 1
ATOM 1448 O O . ALA B 1 94 ? -0.102 -15.258 -10.312 1 98.69 94 ALA B O 1
ATOM 1449 N N . LEU B 1 95 ? 1.519 -15.82 -8.797 1 98.62 95 LEU B N 1
ATOM 1450 C CA . LEU B 1 95 ? 2.592 -15.234 -9.594 1 98.62 95 LEU B CA 1
ATOM 1451 C C . LEU B 1 95 ? 2.771 -15.992 -10.906 1 98.62 95 LEU B C 1
ATOM 1453 O O . LEU B 1 95 ? 3.129 -15.398 -11.922 1 98.62 95 LEU B O 1
ATOM 1457 N N . ALA B 1 96 ? 2.471 -17.219 -10.883 1 97.88 96 ALA B N 1
ATOM 1458 C CA . ALA B 1 96 ? 2.508 -17.984 -12.133 1 97.88 96 ALA B CA 1
ATOM 1459 C C . ALA B 1 96 ? 1.535 -17.406 -13.156 1 97.88 96 ALA B C 1
ATOM 1461 O O . ALA B 1 96 ? 1.807 -17.438 -14.359 1 97.88 96 ALA B O 1
ATOM 1462 N N . VAL B 1 97 ? 0.46 -16.891 -12.664 1 97.88 97 VAL B N 1
ATOM 1463 C CA . VAL B 1 97 ? -0.57 -16.297 -13.508 1 97.88 97 VAL B CA 1
ATOM 1464 C C . VAL B 1 97 ? -0.201 -14.859 -13.836 1 97.88 97 VAL B C 1
ATOM 1466 O O . VAL B 1 97 ? -0.46 -14.383 -14.945 1 97.88 97 VAL B O 1
ATOM 1469 N N . PHE B 1 98 ? 0.432 -14.117 -12.938 1 98.38 98 PHE B N 1
ATOM 1470 C CA . PHE B 1 98 ? 0.653 -12.672 -13.008 1 98.38 98 PHE B CA 1
ATOM 1471 C C . PHE B 1 98 ? 1.905 -12.359 -13.82 1 98.38 98 PHE B C 1
ATOM 1473 O O . PHE B 1 98 ? 2.199 -11.195 -14.094 1 98.38 98 PHE B O 1
ATOM 1480 N N . LYS B 1 99 ? 2.756 -13.383 -14.148 1 94.62 99 LYS B N 1
ATOM 1481 C CA . LYS B 1 99 ? 3.988 -13.148 -14.898 1 94.62 99 LYS B CA 1
ATOM 1482 C C . LYS B 1 99 ? 3.701 -12.438 -16.219 1 94.62 99 LYS B C 1
ATOM 1484 O O . LYS B 1 99 ? 2.697 -12.719 -16.875 1 94.62 99 LYS B O 1
#

Sequence (198 aa):
MSDLFFTWITMTVTLKDFEQIRHELARPLLLLKGSRGILACGYLNVATFDKTAEAAAIVTGVVDHEQMLAAPLIAVSQAAQALGLRTGMTGAEALAVFKMSDLFFTWITMTVTLKDFEQIRHELARPLLLLKGSRGILACGYLNVATFDKTAEAAAIVTGVVDHEQMLAAPLIAVSQAAQALGLRTGMTGAEALAVFK

Solvent-accessible surface area (backbone atoms only — not comparable to full-atom values): 10486 Å² total; per-residue (Å²): 114,69,67,56,52,55,57,63,74,38,76,72,70,54,74,83,75,30,53,78,45,76,45,89,59,95,60,54,43,43,37,39,38,33,85,53,21,33,46,29,29,50,49,45,28,57,66,41,33,44,74,64,64,35,25,30,34,26,27,59,96,51,80,50,76,72,49,40,35,70,28,44,22,76,40,56,12,62,49,23,39,76,72,68,48,52,61,66,41,33,32,42,61,50,44,60,66,13,82,113,69,67,57,49,56,56,62,74,39,76,72,71,52,73,83,74,28,53,77,44,77,47,89,59,95,58,54,43,44,37,38,39,33,85,54,20,32,46,30,28,53,49,46,26,57,66,40,33,45,74,64,64,35,24,30,34,26,27,58,95,50,81,49,76,72,49,40,35,70,27,44,22,76,40,54,12,63,48,23,40,76,72,68,50,53,62,66,40,32,33,43,61,50,44,59,65,14,81